Protein AF-A0A930N470-F1 (afdb_monomer)

Radius of gyration: 28.65 Å; Cα contacts (8 Å, |Δi|>4): 537; chains: 1; bounding box: 69×30×90 Å

Structure (mmCIF, N/CA/C/O backbone):
data_AF-A0A930N470-F1
#
_entry.id   AF-A0A930N470-F1
#
loop_
_atom_site.group_PDB
_atom_site.id
_atom_site.type_symbol
_atom_site.label_atom_id
_atom_site.label_alt_id
_atom_site.label_comp_id
_atom_site.label_asym_id
_atom_site.label_entity_id
_atom_site.label_seq_id
_atom_site.pdbx_PDB_ins_code
_atom_site.Cartn_x
_atom_site.Cartn_y
_atom_site.Cartn_z
_atom_site.occupancy
_atom_site.B_iso_or_equiv
_atom_site.auth_seq_id
_atom_site.auth_comp_id
_atom_site.auth_asym_id
_atom_site.auth_atom_id
_atom_site.pdbx_PDB_model_num
ATOM 1 N N . MET A 1 1 ? 40.176 3.104 -48.571 1.00 52.16 1 MET A N 1
ATOM 2 C CA . MET A 1 1 ? 39.452 1.943 -48.009 1.00 52.16 1 MET A CA 1
ATOM 3 C C . MET A 1 1 ? 38.002 2.372 -47.813 1.00 52.16 1 MET A C 1
ATOM 5 O O . MET A 1 1 ? 37.805 3.476 -47.322 1.00 52.16 1 MET A O 1
ATOM 9 N N . LYS A 1 2 ? 37.014 1.606 -48.287 1.00 49.84 2 LYS A N 1
ATOM 10 C CA . LYS A 1 2 ? 35.580 1.912 -48.097 1.00 49.84 2 LYS A CA 1
ATOM 11 C C . LYS A 1 2 ? 34.887 0.695 -47.477 1.00 49.84 2 LYS A C 1
ATOM 13 O O . LYS A 1 2 ? 35.249 -0.428 -47.828 1.00 49.84 2 LYS A O 1
ATOM 18 N N . TYR A 1 3 ? 33.950 0.949 -46.566 1.00 49.66 3 TYR A N 1
ATOM 19 C CA . TYR A 1 3 ? 33.155 -0.053 -45.856 1.00 49.66 3 TYR A CA 1
ATOM 20 C C . TYR A 1 3 ? 31.730 -0.056 -46.418 1.00 49.66 3 TYR A C 1
ATOM 22 O O . TYR A 1 3 ? 31.176 1.014 -46.662 1.00 49.66 3 TYR A O 1
ATOM 30 N N . GLU A 1 4 ? 31.161 -1.240 -46.630 1.00 48.34 4 GLU A N 1
ATOM 31 C CA . GLU A 1 4 ? 29.777 -1.434 -47.083 1.00 48.34 4 GLU A CA 1
ATOM 32 C C . GLU A 1 4 ? 29.032 -2.278 -46.039 1.00 48.34 4 GLU A C 1
ATOM 34 O O . GLU A 1 4 ? 29.543 -3.318 -45.610 1.00 48.34 4 GLU A O 1
ATOM 39 N N . GLU A 1 5 ? 27.862 -1.801 -45.601 1.00 46.06 5 GLU A N 1
ATOM 40 C CA . GLU A 1 5 ? 27.005 -2.469 -44.615 1.00 46.06 5 GLU A CA 1
ATOM 41 C C . GLU A 1 5 ? 26.397 -3.741 -45.214 1.00 46.06 5 GLU A C 1
ATOM 43 O O . GLU A 1 5 ? 25.825 -3.715 -46.305 1.00 46.06 5 GLU A O 1
ATOM 48 N N . HIS A 1 6 ? 26.517 -4.864 -44.503 1.00 45.34 6 HIS A N 1
ATOM 49 C CA . HIS A 1 6 ? 25.987 -6.148 -44.951 1.00 45.34 6 HIS A CA 1
ATOM 50 C C . HIS A 1 6 ? 25.017 -6.737 -43.921 1.00 45.34 6 HIS A C 1
ATOM 52 O O . HIS A 1 6 ? 25.265 -7.795 -43.352 1.00 45.34 6 HIS A O 1
ATOM 58 N N . GLY A 1 7 ? 23.908 -6.026 -43.699 1.00 45.41 7 GLY A N 1
ATOM 59 C CA . GLY A 1 7 ? 22.795 -6.455 -42.849 1.00 45.41 7 GLY A CA 1
ATOM 60 C C . GLY A 1 7 ? 23.054 -6.327 -41.343 1.00 45.41 7 GLY A C 1
ATOM 61 O O . GLY A 1 7 ? 24.173 -6.494 -40.861 1.00 45.41 7 GLY A O 1
ATOM 62 N N . SER A 1 8 ? 21.982 -6.051 -40.595 1.00 48.00 8 SER A N 1
ATOM 63 C CA . SER A 1 8 ? 21.949 -6.091 -39.131 1.00 48.00 8 SER A CA 1
ATOM 64 C C . SER A 1 8 ? 21.053 -7.253 -38.703 1.00 48.00 8 SER A C 1
ATOM 66 O O . SER A 1 8 ? 19.833 -7.131 -38.690 1.00 48.00 8 SER A O 1
ATOM 68 N N . TYR A 1 9 ? 21.661 -8.397 -38.404 1.00 49.16 9 TYR A N 1
ATOM 69 C CA . TYR A 1 9 ? 21.012 -9.513 -37.716 1.00 49.16 9 TYR A CA 1
ATOM 70 C C . TYR A 1 9 ? 21.876 -9.867 -36.497 1.00 49.16 9 TYR A C 1
ATOM 72 O O . TYR A 1 9 ? 23.098 -9.817 -36.587 1.00 49.16 9 TYR A O 1
ATOM 80 N N . ASP A 1 10 ? 21.240 -10.175 -35.367 1.00 58.06 10 ASP A N 1
ATOM 81 C CA . ASP A 1 10 ? 21.835 -10.802 -34.173 1.00 58.06 10 ASP A CA 1
ATOM 82 C C . ASP A 1 10 ? 23.069 -10.126 -33.539 1.00 58.06 10 ASP A C 1
ATOM 84 O O . ASP A 1 10 ? 24.118 -10.747 -33.396 1.00 58.06 10 ASP A O 1
ATOM 88 N N . ASP A 1 11 ? 22.946 -8.875 -33.080 1.00 70.38 11 ASP A N 1
ATOM 89 C CA . ASP A 1 11 ? 23.958 -8.233 -32.213 1.00 70.38 11 ASP A CA 1
ATOM 90 C C . ASP A 1 11 ? 25.381 -8.144 -32.817 1.00 70.38 11 ASP A C 1
ATOM 92 O O . ASP A 1 11 ? 26.393 -8.158 -32.111 1.00 70.38 11 ASP A O 1
ATOM 96 N N . TYR A 1 12 ? 25.498 -7.998 -34.140 1.00 72.25 12 TYR A N 1
ATOM 97 C CA . TYR A 1 12 ? 26.754 -7.617 -34.792 1.00 72.25 12 TYR A CA 1
ATOM 98 C C . TYR A 1 12 ? 26.549 -6.660 -35.972 1.00 72.25 12 TYR A C 1
ATOM 100 O O . TYR A 1 12 ? 25.520 -6.658 -36.644 1.00 72.25 12 TYR A O 1
ATOM 108 N N . ILE A 1 13 ? 27.574 -5.849 -36.247 1.00 78.06 13 ILE A N 1
ATOM 109 C CA . ILE A 1 13 ? 27.708 -5.073 -37.485 1.00 78.06 13 ILE A CA 1
ATOM 110 C C . ILE A 1 13 ? 28.611 -5.868 -38.423 1.00 78.06 13 ILE A C 1
ATOM 112 O O . ILE A 1 13 ? 29.767 -6.137 -38.084 1.00 78.06 13 ILE A O 1
ATOM 116 N N . ALA A 1 14 ? 28.099 -6.235 -39.598 1.00 80.50 14 ALA A N 1
ATOM 117 C CA . ALA A 1 14 ? 28.859 -6.935 -40.627 1.00 80.50 14 ALA A CA 1
ATOM 118 C C . ALA A 1 14 ? 29.278 -5.985 -41.759 1.00 80.50 14 ALA A C 1
ATOM 120 O O . ALA A 1 14 ? 28.473 -5.202 -42.264 1.00 80.50 14 ALA A O 1
ATOM 121 N N . PHE A 1 15 ? 30.538 -6.076 -42.185 1.00 82.06 15 PHE A N 1
ATOM 122 C CA . PHE A 1 15 ? 31.066 -5.285 -43.297 1.00 82.06 15 PHE A CA 1
ATOM 123 C C . PHE A 1 15 ? 32.130 -6.042 -44.094 1.00 82.06 15 PHE A C 1
ATOM 125 O O . PHE A 1 15 ? 32.788 -6.961 -43.599 1.00 82.06 15 PHE A O 1
ATOM 132 N N . LYS A 1 16 ? 32.325 -5.625 -45.347 1.00 85.75 16 LYS A N 1
ATOM 133 C CA . LYS A 1 16 ? 33.426 -6.081 -46.208 1.00 85.75 16 LYS A CA 1
ATOM 134 C C . LYS A 1 16 ? 34.380 -4.932 -46.501 1.00 85.75 16 LYS A C 1
ATOM 136 O O . LYS A 1 16 ? 33.974 -3.777 -46.618 1.00 85.75 16 LYS A O 1
ATOM 141 N N . VAL A 1 17 ? 35.663 -5.258 -46.633 1.00 84.50 17 VAL A N 1
ATOM 142 C CA . VAL A 1 17 ? 36.693 -4.289 -47.022 1.00 84.50 17 VAL A CA 1
ATOM 143 C C . VAL A 1 17 ? 36.782 -4.246 -48.542 1.00 84.50 17 VAL A C 1
ATOM 145 O O . VAL A 1 17 ? 36.955 -5.285 -49.176 1.00 84.50 17 VAL A O 1
ATOM 148 N N . ARG A 1 18 ? 36.705 -3.049 -49.132 1.00 84.75 18 ARG A N 1
ATOM 149 C CA . ARG A 1 18 ? 36.887 -2.843 -50.576 1.00 84.75 18 ARG A CA 1
ATOM 150 C C . ARG A 1 18 ? 38.173 -2.073 -50.881 1.00 84.75 18 ARG A C 1
ATOM 152 O O . ARG A 1 18 ? 38.411 -1.000 -50.309 1.00 84.75 18 ARG A O 1
ATOM 159 N N . TYR A 1 19 ? 38.959 -2.572 -51.836 1.00 82.75 19 TYR A N 1
ATOM 160 C CA . TYR A 1 19 ? 40.159 -1.915 -52.369 1.00 82.75 19 TYR A CA 1
ATOM 161 C C . TYR A 1 19 ? 40.110 -1.891 -53.902 1.00 82.75 19 TYR A C 1
ATOM 163 O O . TYR A 1 19 ? 39.802 -2.903 -54.516 1.00 82.75 19 TYR A O 1
ATOM 171 N N . ASN A 1 20 ? 40.353 -0.730 -54.523 1.00 84.75 20 ASN A N 1
ATOM 172 C CA . ASN A 1 20 ? 40.281 -0.536 -55.983 1.00 84.75 20 ASN A CA 1
ATOM 173 C C . ASN A 1 20 ? 39.047 -1.175 -56.655 1.00 84.75 20 ASN A C 1
ATOM 175 O O . ASN A 1 20 ? 39.160 -1.825 -57.683 1.00 84.75 20 ASN A O 1
ATOM 179 N N . HIS A 1 21 ? 37.859 -0.985 -56.069 1.00 80.31 21 HIS A N 1
ATOM 180 C CA . HIS A 1 21 ? 36.583 -1.543 -56.555 1.00 80.31 21 HIS A CA 1
ATOM 181 C C . HIS A 1 21 ? 36.441 -3.071 -56.479 1.00 80.31 21 HIS A C 1
ATOM 183 O O . HIS A 1 21 ? 35.385 -3.589 -56.826 1.00 80.31 21 HIS A O 1
ATOM 189 N N . ILE A 1 22 ? 37.435 -3.774 -55.940 1.00 79.88 22 ILE A N 1
ATOM 190 C CA . ILE A 1 22 ? 37.382 -5.207 -55.667 1.00 79.88 22 ILE A CA 1
ATOM 191 C C . ILE A 1 22 ? 36.973 -5.396 -54.203 1.00 79.88 22 ILE A C 1
ATOM 193 O O . ILE A 1 22 ? 37.634 -4.896 -53.285 1.00 79.88 22 ILE A O 1
ATOM 197 N N . SER A 1 23 ? 35.852 -6.081 -53.982 1.00 81.62 23 SER A N 1
ATOM 198 C CA . SER A 1 23 ? 35.377 -6.426 -52.641 1.00 81.62 23 SER A CA 1
ATOM 199 C C . SER A 1 23 ? 36.151 -7.623 -52.103 1.00 81.62 23 SER A C 1
ATOM 201 O O . SER A 1 23 ? 36.297 -8.637 -52.784 1.00 81.62 23 SER A O 1
ATOM 203 N N . GLY A 1 24 ? 36.642 -7.511 -50.870 1.00 79.88 24 GLY A N 1
ATOM 204 C CA . GLY A 1 24 ? 37.270 -8.617 -50.160 1.00 79.88 24 GLY A CA 1
ATOM 205 C C . GLY A 1 24 ? 36.299 -9.781 -49.959 1.00 79.88 24 GLY A C 1
ATOM 206 O O . GLY A 1 24 ? 35.084 -9.598 -49.846 1.00 79.88 24 GLY A O 1
ATOM 207 N N . THR A 1 25 ? 36.844 -10.992 -49.908 1.00 81.44 25 THR A N 1
ATOM 208 C CA . THR A 1 25 ? 36.068 -12.227 -49.729 1.00 81.44 25 THR A CA 1
ATOM 209 C C . THR A 1 25 ? 35.591 -12.412 -48.286 1.00 81.44 25 THR A C 1
ATOM 211 O O . THR A 1 25 ? 34.519 -12.972 -48.061 1.00 81.44 25 THR A O 1
ATOM 214 N N . SER A 1 26 ? 36.341 -11.893 -47.310 1.00 84.38 26 SER A N 1
ATOM 215 C CA . SER A 1 26 ? 36.025 -12.000 -45.883 1.00 84.38 26 SER A CA 1
ATOM 216 C C . SER A 1 26 ? 34.964 -10.990 -45.434 1.00 84.38 26 SER A C 1
ATOM 218 O O . SER A 1 26 ? 35.087 -9.791 -45.686 1.00 84.38 26 SER A O 1
ATOM 220 N N . VAL A 1 27 ? 33.954 -11.472 -44.701 1.00 83.12 27 VAL A N 1
ATOM 221 C CA . VAL A 1 27 ? 33.025 -10.634 -43.924 1.00 83.12 27 VAL A CA 1
ATOM 222 C C . VAL A 1 27 ? 33.605 -10.440 -42.529 1.00 83.12 27 VAL A C 1
ATOM 224 O O . VAL A 1 27 ? 33.786 -11.410 -41.791 1.00 83.12 27 VAL A O 1
ATOM 227 N N . LEU A 1 28 ? 33.883 -9.191 -42.172 1.00 83.38 28 LEU A N 1
ATOM 228 C CA . LEU A 1 28 ? 34.276 -8.806 -40.823 1.00 83.38 28 LEU A CA 1
ATOM 229 C C . LEU A 1 28 ? 33.020 -8.518 -40.002 1.00 83.38 28 LEU A C 1
ATOM 231 O O . LEU A 1 28 ? 32.039 -7.990 -40.526 1.00 83.38 28 LEU A O 1
ATOM 235 N N . ARG A 1 29 ? 33.051 -8.886 -38.720 1.00 82.62 29 ARG A N 1
ATOM 236 C CA . ARG A 1 29 ? 31.941 -8.696 -37.782 1.00 82.62 29 ARG A CA 1
ATOM 237 C C . ARG A 1 29 ? 32.449 -7.985 -36.538 1.00 82.62 29 ARG A C 1
ATOM 239 O O . ARG A 1 29 ? 33.448 -8.411 -35.964 1.00 82.62 29 ARG A O 1
ATOM 246 N N . ILE A 1 30 ? 31.758 -6.929 -36.124 1.00 81.62 30 ILE A N 1
ATOM 247 C CA . ILE A 1 30 ? 31.955 -6.295 -34.818 1.00 81.62 30 ILE A CA 1
ATOM 248 C C . ILE A 1 30 ? 30.764 -6.681 -33.945 1.00 81.62 30 ILE A C 1
ATOM 250 O O . ILE A 1 30 ? 29.641 -6.335 -34.319 1.00 81.62 30 ILE A O 1
ATOM 254 N N . PRO A 1 31 ? 30.971 -7.375 -32.813 1.00 79.62 31 PRO A N 1
ATOM 255 C CA . PRO A 1 31 ? 29.890 -7.635 -31.877 1.00 79.62 31 PRO A CA 1
ATOM 256 C C . PRO A 1 31 ? 29.394 -6.309 -31.291 1.00 79.62 31 PRO A C 1
ATOM 258 O O . PRO A 1 31 ? 30.180 -5.482 -30.827 1.00 79.62 31 PRO A O 1
ATOM 261 N N . VAL A 1 32 ? 28.084 -6.110 -31.318 1.00 81.25 32 VAL A N 1
ATOM 262 C CA . VAL A 1 32 ? 27.381 -4.984 -30.705 1.00 81.25 32 VAL A CA 1
ATOM 263 C C . VAL A 1 32 ? 26.217 -5.527 -29.898 1.00 81.25 32 VAL A C 1
ATOM 265 O O . VAL A 1 32 ? 25.207 -5.941 -30.448 1.00 81.25 32 VAL A O 1
ATOM 268 N N . SER A 1 33 ? 26.328 -5.471 -28.576 1.00 82.19 33 SER A N 1
ATOM 269 C CA . SER A 1 33 ? 25.205 -5.803 -27.707 1.00 82.19 33 SER A CA 1
ATOM 270 C C . SER A 1 33 ? 24.193 -4.660 -27.732 1.00 82.19 33 SER A C 1
ATOM 272 O O . SER A 1 33 ? 24.411 -3.594 -27.139 1.00 82.19 33 SER A O 1
ATOM 274 N N . ARG A 1 34 ? 23.064 -4.868 -28.421 1.00 82.56 34 ARG A N 1
ATOM 275 C CA . ARG A 1 34 ? 21.945 -3.917 -28.400 1.00 82.56 34 ARG A CA 1
ATOM 276 C C . ARG A 1 34 ? 21.458 -3.701 -26.970 1.00 82.56 34 ARG A C 1
ATOM 278 O O . ARG A 1 34 ? 21.177 -2.568 -26.575 1.00 82.56 34 ARG A O 1
ATOM 285 N N . ARG A 1 35 ? 21.410 -4.778 -26.181 1.00 85.12 35 ARG A N 1
ATOM 286 C CA . ARG A 1 35 ? 21.051 -4.730 -24.762 1.00 85.12 35 ARG A CA 1
ATOM 287 C C . ARG A 1 35 ? 21.981 -3.797 -23.990 1.00 85.12 35 ARG A C 1
ATOM 289 O O . ARG A 1 35 ? 21.481 -2.895 -23.325 1.00 85.12 35 ARG A O 1
ATOM 296 N N . ASP A 1 36 ? 23.298 -3.942 -24.123 1.00 87.00 36 ASP A N 1
ATOM 297 C CA . ASP A 1 36 ? 24.257 -3.117 -23.371 1.00 87.00 36 AS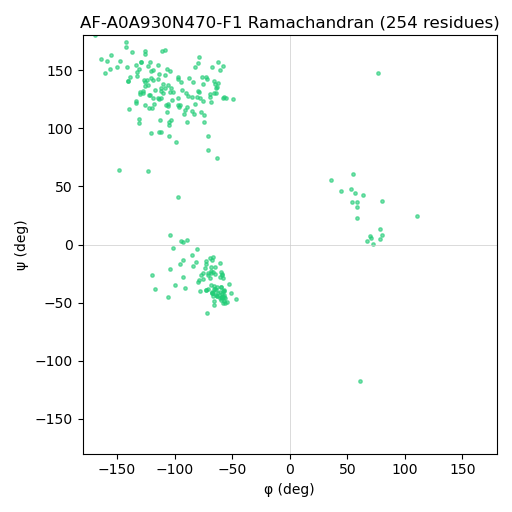P A CA 1
ATOM 298 C C . ASP A 1 36 ? 24.180 -1.645 -23.777 1.00 87.00 36 ASP A C 1
ATOM 300 O O . ASP A 1 36 ? 24.222 -0.761 -22.919 1.00 87.00 36 ASP A O 1
ATOM 304 N N . TYR A 1 37 ? 23.988 -1.368 -25.072 1.00 87.81 37 TYR A N 1
ATOM 305 C CA . TYR A 1 37 ? 23.777 -0.008 -25.569 1.00 87.81 37 TYR A CA 1
ATOM 306 C C . TYR A 1 37 ? 22.581 0.673 -24.889 1.00 87.81 37 TYR A C 1
ATOM 308 O O . TYR A 1 37 ? 22.672 1.833 -24.476 1.00 87.81 37 TYR A O 1
ATOM 316 N N . PHE A 1 38 ? 21.456 -0.034 -24.756 1.00 91.31 38 PHE A N 1
ATOM 317 C CA . PHE A 1 38 ? 20.259 0.523 -24.131 1.00 91.31 38 PHE A CA 1
ATOM 318 C C . PHE A 1 38 ? 20.317 0.520 -22.598 1.00 91.31 38 PHE A C 1
ATOM 320 O O . PHE A 1 38 ? 19.829 1.472 -21.990 1.00 91.31 38 PHE A O 1
ATOM 327 N N . MET A 1 39 ? 20.983 -0.450 -21.965 1.00 89.62 39 MET A N 1
ATOM 328 C CA . MET A 1 39 ? 21.217 -0.464 -20.511 1.00 89.62 39 MET A CA 1
ATOM 329 C C . MET A 1 39 ? 22.027 0.745 -20.025 1.00 89.62 39 MET A C 1
ATOM 331 O O . MET A 1 39 ? 21.854 1.201 -18.898 1.00 89.62 39 MET A O 1
ATOM 335 N N . GLN A 1 40 ? 22.887 1.318 -20.872 1.00 89.38 40 GLN A N 1
ATOM 336 C CA . GLN A 1 40 ? 23.587 2.563 -20.537 1.00 89.38 40 GLN A CA 1
ATOM 337 C C . GLN A 1 40 ? 22.643 3.775 -20.492 1.00 89.38 40 GLN A C 1
ATOM 339 O O . GLN A 1 40 ? 22.900 4.721 -19.746 1.00 89.38 40 GLN A O 1
ATOM 344 N N . LYS A 1 41 ? 21.552 3.751 -21.269 1.00 91.44 41 LYS A N 1
ATOM 345 C CA . LYS A 1 41 ? 20.593 4.861 -21.413 1.00 91.44 41 LYS A CA 1
ATOM 346 C C . LYS A 1 41 ? 19.447 4.797 -20.417 1.00 91.44 41 LYS A C 1
ATOM 348 O O . LYS A 1 41 ? 18.997 5.835 -19.944 1.00 91.44 41 LYS A O 1
ATOM 353 N N . PHE A 1 42 ? 18.975 3.593 -20.124 1.00 94.31 42 PHE A N 1
ATOM 354 C CA . PHE A 1 42 ? 17.870 3.360 -19.209 1.00 94.31 42 PHE A CA 1
ATOM 355 C C . PHE A 1 42 ? 18.414 2.781 -17.916 1.00 94.31 42 PHE A C 1
ATOM 357 O O . PHE A 1 42 ? 18.946 1.676 -17.882 1.00 94.31 42 PHE A O 1
ATOM 364 N N . GLN A 1 43 ? 18.288 3.552 -16.845 1.00 93.69 43 GLN A N 1
ATOM 365 C CA . GLN A 1 43 ? 18.739 3.163 -15.519 1.00 93.69 43 GLN A CA 1
ATOM 366 C C . GLN A 1 43 ? 17.631 3.458 -14.522 1.00 93.69 43 GLN A C 1
ATOM 368 O O . GLN A 1 43 ? 16.949 4.475 -14.644 1.00 93.69 43 GLN A O 1
ATOM 373 N N . VAL A 1 44 ? 17.502 2.612 -13.504 1.00 95.88 44 VAL A N 1
ATOM 374 C CA . VAL A 1 44 ? 16.604 2.878 -12.380 1.00 95.88 44 VAL A CA 1
ATOM 375 C C . VAL A 1 44 ? 17.079 4.121 -11.625 1.00 95.88 44 VAL A C 1
ATOM 377 O O . VAL A 1 44 ? 18.274 4.297 -11.349 1.00 95.88 44 VAL A O 1
ATOM 380 N N . ASN A 1 45 ? 16.136 4.998 -11.301 1.00 96.19 45 ASN A N 1
ATOM 381 C CA . ASN A 1 45 ? 16.349 6.112 -10.398 1.00 96.19 45 ASN A CA 1
ATOM 382 C C . ASN A 1 45 ? 16.417 5.582 -8.959 1.00 96.19 45 ASN A C 1
ATOM 384 O O . ASN A 1 45 ? 15.425 5.107 -8.412 1.00 96.19 45 ASN A O 1
ATOM 388 N N . LYS A 1 46 ? 17.598 5.653 -8.340 1.00 94.44 46 LYS A N 1
ATOM 389 C CA . LYS A 1 46 ? 17.817 5.116 -6.987 1.00 94.44 46 LYS A CA 1
ATOM 390 C C . LYS A 1 46 ? 17.064 5.897 -5.911 1.00 94.44 46 LYS A C 1
ATOM 392 O O . LYS A 1 46 ? 16.769 5.331 -4.865 1.00 94.44 46 LYS A O 1
ATOM 397 N N . ASP A 1 47 ? 16.719 7.149 -6.193 1.00 95.56 47 ASP A N 1
ATOM 398 C CA . ASP A 1 47 ? 16.018 8.017 -5.250 1.00 95.56 47 ASP A CA 1
ATOM 399 C C . ASP A 1 47 ? 14.500 7.807 -5.289 1.00 95.56 47 ASP A C 1
ATOM 401 O O . ASP A 1 47 ? 13.794 8.335 -4.437 1.00 95.56 47 ASP A O 1
ATOM 405 N N . PHE A 1 48 ? 13.987 7.038 -6.259 1.00 95.69 48 PHE A N 1
ATOM 406 C CA . PHE A 1 48 ? 12.557 6.787 -6.428 1.00 95.69 48 PHE A CA 1
ATOM 407 C C . PHE A 1 48 ? 12.001 5.869 -5.335 1.00 95.69 48 PHE A C 1
ATOM 409 O O . PHE A 1 48 ? 11.109 6.260 -4.589 1.00 95.69 48 PHE A O 1
ATOM 416 N N . ALA A 1 49 ? 12.536 4.651 -5.215 1.00 97.00 49 ALA A N 1
ATOM 417 C CA . ALA A 1 49 ? 11.962 3.625 -4.343 1.00 97.00 49 ALA A CA 1
ATOM 418 C C . ALA A 1 49 ? 11.831 4.063 -2.866 1.00 97.00 49 ALA A C 1
ATOM 420 O O . ALA A 1 49 ? 10.746 3.884 -2.312 1.00 97.00 49 ALA A O 1
ATOM 421 N N . PRO A 1 50 ? 12.825 4.730 -2.240 1.00 96.81 50 PRO A N 1
ATOM 422 C CA . PRO A 1 50 ? 12.715 5.169 -0.844 1.00 96.81 50 PRO A CA 1
ATOM 423 C C . PRO A 1 50 ? 11.565 6.146 -0.554 1.00 96.81 50 PRO A C 1
ATOM 425 O O . PRO A 1 50 ? 11.214 6.360 0.608 1.00 96.81 50 PRO A O 1
ATOM 428 N N . GLN A 1 51 ? 10.973 6.757 -1.583 1.00 94.38 51 GLN A N 1
ATOM 429 C CA . GLN A 1 51 ? 9.870 7.707 -1.433 1.00 94.38 51 GLN A CA 1
ATOM 430 C C . GLN A 1 51 ? 8.507 7.027 -1.321 1.00 94.38 51 GLN A C 1
ATOM 432 O O . GLN A 1 51 ? 7.583 7.638 -0.784 1.00 94.38 51 GLN A O 1
ATOM 437 N N . TYR A 1 52 ? 8.389 5.766 -1.733 1.00 95.88 52 TYR A N 1
ATOM 438 C CA . TYR A 1 52 ? 7.099 5.119 -1.949 1.00 95.88 52 TYR A CA 1
ATOM 439 C C . TYR A 1 52 ? 6.987 3.769 -1.242 1.00 95.88 52 TYR A C 1
ATOM 441 O O . TYR A 1 52 ? 7.987 3.099 -0.965 1.00 95.88 52 TYR A O 1
ATOM 449 N N . TYR A 1 53 ? 5.754 3.343 -0.977 1.00 96.38 53 TYR A N 1
ATOM 450 C CA . TYR A 1 53 ? 5.471 1.966 -0.571 1.00 96.38 53 TYR A CA 1
ATOM 451 C C . TYR A 1 53 ? 5.348 1.047 -1.796 1.00 96.38 53 TYR A C 1
ATOM 453 O O . TYR A 1 53 ? 4.761 1.399 -2.819 1.00 96.38 53 TYR A O 1
ATOM 461 N N . LEU A 1 54 ? 5.898 -0.166 -1.685 1.00 97.62 54 LEU A N 1
ATOM 462 C CA . LEU A 1 54 ? 5.967 -1.121 -2.798 1.00 97.62 54 LEU A CA 1
ATOM 463 C C . LEU A 1 54 ? 4.584 -1.514 -3.339 1.00 97.62 54 LEU A C 1
ATOM 465 O O . LEU A 1 54 ? 4.410 -1.619 -4.551 1.00 97.62 54 LEU A O 1
ATOM 469 N N . GLY A 1 55 ? 3.611 -1.727 -2.448 1.00 95.50 55 GLY A N 1
ATOM 470 C CA . GLY A 1 55 ? 2.277 -2.201 -2.821 1.00 95.50 55 GLY A CA 1
ATOM 471 C C . GLY A 1 55 ? 1.598 -1.307 -3.856 1.00 95.50 55 GLY A C 1
ATOM 472 O O . GLY A 1 55 ? 1.130 -1.807 -4.878 1.00 95.50 55 GLY A O 1
ATOM 473 N N . GLY A 1 56 ? 1.563 0.011 -3.631 1.00 95.06 56 GLY A N 1
ATOM 474 C CA . GLY A 1 56 ? 0.906 0.926 -4.563 1.00 95.06 56 GLY A CA 1
ATOM 475 C C . GLY A 1 56 ? 1.699 1.106 -5.848 1.00 95.06 56 GLY A C 1
ATOM 476 O O . GLY A 1 56 ? 1.119 1.075 -6.929 1.00 95.06 56 GLY A O 1
ATOM 477 N N . ILE A 1 57 ? 3.032 1.181 -5.774 1.00 96.00 57 ILE A N 1
ATOM 478 C CA . ILE A 1 57 ? 3.867 1.289 -6.981 1.00 96.00 57 ILE A CA 1
ATOM 479 C C . ILE A 1 57 ? 3.740 0.061 -7.882 1.00 96.00 57 ILE A C 1
ATOM 481 O O . ILE A 1 57 ? 3.717 0.213 -9.099 1.00 96.00 57 ILE A O 1
ATOM 485 N N . ALA A 1 58 ? 3.599 -1.143 -7.327 1.00 95.50 58 ALA A N 1
ATOM 486 C CA . ALA A 1 58 ? 3.358 -2.335 -8.137 1.00 95.50 58 ALA A CA 1
ATOM 487 C C . ALA A 1 58 ? 2.066 -2.216 -8.972 1.00 95.50 58 ALA A C 1
ATOM 489 O O . ALA A 1 58 ? 2.050 -2.627 -10.130 1.00 95.50 58 ALA A O 1
ATOM 490 N N . HIS A 1 59 ? 1.020 -1.586 -8.424 1.00 91.75 59 HIS A N 1
ATOM 491 C CA . HIS A 1 59 ? -0.248 -1.331 -9.121 1.00 91.75 59 HIS A CA 1
ATOM 492 C C . HIS A 1 59 ? -0.180 -0.135 -10.080 1.00 91.75 59 HIS A C 1
ATOM 494 O O . HIS A 1 59 ? -0.867 -0.112 -11.100 1.00 91.75 59 HIS A O 1
ATOM 500 N N . LEU A 1 60 ? 0.652 0.860 -9.768 1.00 92.75 60 LEU A N 1
ATOM 501 C CA . LEU A 1 60 ? 0.819 2.086 -10.551 1.00 92.75 60 LEU A CA 1
ATOM 502 C C . LEU A 1 60 ? 1.975 2.021 -11.557 1.00 92.75 60 LEU A C 1
ATOM 504 O O . LEU A 1 60 ? 2.224 3.012 -12.243 1.00 92.75 60 LEU A O 1
ATOM 508 N N . LEU A 1 61 ? 2.663 0.881 -11.678 1.00 93.19 61 LEU A N 1
ATOM 509 C CA . LEU A 1 61 ? 3.924 0.757 -12.414 1.00 93.19 61 LEU A CA 1
ATOM 510 C C . LEU A 1 61 ? 3.907 1.416 -13.809 1.00 93.19 61 LEU A C 1
ATOM 512 O O . LEU A 1 61 ? 4.847 2.163 -14.098 1.00 93.19 61 LEU A O 1
ATOM 516 N N . PRO A 1 62 ? 2.881 1.220 -14.668 1.00 86.75 62 PRO A N 1
ATOM 517 C CA . PRO A 1 62 ? 2.855 1.869 -15.979 1.00 86.75 62 PRO A CA 1
ATOM 518 C C . PRO A 1 62 ? 2.884 3.404 -15.898 1.00 86.75 62 PRO A C 1
ATOM 520 O O . PRO A 1 62 ? 3.543 4.051 -16.708 1.00 86.75 62 PRO A O 1
ATOM 523 N N . ALA A 1 63 ? 2.221 3.992 -14.898 1.00 87.50 63 ALA A N 1
ATOM 524 C CA . ALA A 1 63 ? 2.204 5.437 -14.671 1.00 87.50 63 ALA A CA 1
ATOM 525 C C . ALA A 1 63 ? 3.518 5.955 -14.057 1.00 87.50 63 ALA A C 1
ATOM 527 O O . ALA A 1 63 ? 3.881 7.112 -14.262 1.00 87.50 63 ALA A O 1
ATOM 528 N N . SER A 1 64 ? 4.270 5.102 -13.359 1.00 87.75 64 SER A N 1
ATOM 529 C CA . SER A 1 64 ? 5.529 5.465 -12.695 1.00 87.75 64 SER A CA 1
ATOM 530 C C . SER A 1 64 ? 6.745 5.509 -13.625 1.00 87.75 64 SER A C 1
ATOM 532 O O . SER A 1 64 ? 7.828 5.902 -13.188 1.00 87.75 64 SER A O 1
ATOM 534 N N . ALA A 1 65 ? 6.605 5.144 -14.907 1.00 83.44 65 ALA A N 1
ATOM 535 C CA . ALA A 1 65 ? 7.712 5.065 -15.868 1.00 83.44 65 ALA A CA 1
ATOM 536 C C . ALA A 1 65 ? 8.547 6.348 -15.963 1.00 83.44 65 ALA A C 1
ATOM 538 O O . ALA A 1 65 ? 9.761 6.299 -16.173 1.00 83.44 65 ALA A O 1
ATOM 539 N N . GLY A 1 66 ? 7.892 7.498 -15.797 1.00 84.31 66 GLY A N 1
ATOM 540 C CA . GLY A 1 66 ? 8.540 8.798 -15.862 1.00 84.31 66 GLY A CA 1
ATOM 541 C C . GLY A 1 66 ? 9.434 9.140 -14.668 1.00 84.31 66 GLY A C 1
ATOM 542 O O . GLY A 1 66 ? 10.248 10.052 -14.801 1.00 84.31 66 GLY A O 1
ATOM 543 N N . GLU A 1 67 ? 9.288 8.432 -13.549 1.00 91.38 67 GLU A N 1
ATOM 544 C CA . GLU A 1 67 ? 9.963 8.719 -12.277 1.00 91.38 67 GLU A CA 1
ATOM 545 C C . GLU A 1 67 ? 10.900 7.586 -11.834 1.00 91.38 67 GLU A C 1
ATOM 547 O O . GLU A 1 67 ? 11.993 7.848 -11.323 1.00 91.38 67 GLU A O 1
ATOM 552 N N . ILE A 1 68 ? 10.489 6.327 -12.048 1.00 94.94 68 ILE A N 1
ATOM 553 C CA . ILE A 1 68 ? 11.253 5.134 -11.647 1.00 94.94 68 ILE A CA 1
ATOM 554 C C . ILE A 1 68 ? 12.509 4.933 -12.495 1.00 94.94 68 ILE A C 1
ATOM 556 O O . ILE A 1 68 ? 13.490 4.351 -12.030 1.00 94.94 68 ILE A O 1
ATOM 560 N N . LEU A 1 69 ? 12.511 5.435 -13.731 1.00 94.75 69 LEU A N 1
ATOM 561 C CA . LEU A 1 69 ? 13.697 5.506 -14.575 1.00 94.75 69 LEU A CA 1
ATOM 562 C C . LEU A 1 69 ? 14.317 6.900 -14.479 1.00 94.75 69 LEU A C 1
ATOM 564 O O . LEU A 1 69 ? 13.617 7.910 -14.420 1.00 94.75 69 LE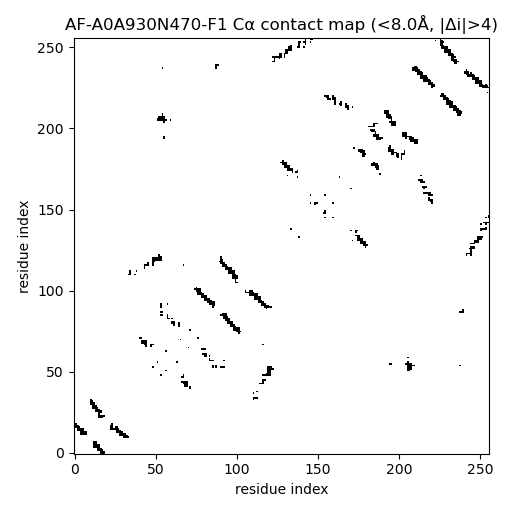U A O 1
ATOM 568 N N . LYS A 1 70 ? 15.649 6.968 -14.522 1.00 93.44 70 LYS A N 1
ATOM 569 C CA . LYS A 1 70 ? 16.357 8.235 -14.724 1.00 93.44 70 LYS A CA 1
ATOM 570 C C . LYS A 1 70 ? 15.908 8.878 -16.036 1.00 93.44 70 LYS A C 1
ATOM 572 O O . LYS A 1 70 ? 15.526 8.184 -16.979 1.00 93.44 70 LYS A O 1
ATOM 577 N N . GLY A 1 71 ? 16.008 10.206 -16.100 1.00 89.69 71 GLY A N 1
ATOM 578 C CA . GLY A 1 71 ? 15.675 10.970 -17.299 1.00 89.69 71 GLY A CA 1
ATOM 579 C C . GLY A 1 71 ? 16.348 10.396 -18.550 1.00 89.69 71 GLY A C 1
ATOM 580 O O . GLY A 1 71 ? 17.567 10.241 -18.593 1.00 89.69 71 GLY A O 1
ATOM 581 N N . TYR A 1 72 ? 15.535 10.088 -19.557 1.00 92.62 72 TYR A N 1
ATOM 582 C CA . TYR A 1 72 ? 15.954 9.626 -20.876 1.00 92.62 72 TYR A CA 1
ATOM 583 C C . TYR A 1 72 ? 15.339 10.524 -21.955 1.00 92.62 72 TYR A C 1
ATOM 585 O O . TYR A 1 72 ? 14.427 11.309 -21.688 1.00 92.62 72 TYR A O 1
ATOM 593 N N . ASP A 1 73 ? 15.836 10.414 -23.185 1.00 93.81 73 ASP A N 1
ATOM 594 C CA . ASP A 1 73 ? 15.341 11.193 -24.320 1.00 93.81 73 ASP A CA 1
ATOM 595 C C . ASP A 1 73 ? 13.939 10.722 -24.748 1.00 93.81 73 ASP A C 1
ATOM 597 O O . ASP A 1 73 ? 13.790 9.784 -25.533 1.00 93.81 73 ASP A O 1
ATOM 601 N N . ARG A 1 74 ? 12.904 11.377 -24.214 1.00 91.62 74 ARG A N 1
ATOM 602 C CA . ARG A 1 74 ? 11.493 11.077 -24.507 1.00 91.62 74 ARG A CA 1
ATOM 603 C C . ARG A 1 74 ? 11.046 11.510 -25.905 1.00 91.62 74 ARG A C 1
ATOM 605 O O . ARG A 1 74 ? 9.982 11.092 -26.345 1.00 91.62 74 ARG A O 1
ATOM 612 N N . ALA A 1 75 ? 11.829 12.338 -26.601 1.00 93.56 75 ALA A N 1
ATOM 613 C CA . ALA A 1 75 ? 11.553 12.671 -27.998 1.00 93.56 75 ALA A CA 1
ATOM 614 C C . ALA A 1 75 ? 11.969 11.526 -28.929 1.00 93.56 75 ALA A C 1
ATOM 616 O O . ALA A 1 75 ? 11.408 11.371 -30.011 1.00 93.56 75 ALA A O 1
ATOM 617 N N . LYS A 1 76 ? 12.940 10.713 -28.497 1.00 93.75 76 LYS A N 1
ATOM 618 C CA . LYS A 1 76 ? 13.455 9.575 -29.258 1.00 93.75 76 LYS A CA 1
ATOM 619 C C . LYS A 1 76 ? 12.873 8.233 -28.826 1.00 93.75 76 LYS A C 1
ATOM 621 O O . LYS A 1 76 ? 12.702 7.356 -29.673 1.00 93.75 76 LYS A O 1
ATOM 626 N N . TYR A 1 77 ? 12.598 8.055 -27.537 1.00 93.75 77 TYR A N 1
ATOM 627 C CA . TYR A 1 77 ? 12.172 6.775 -26.977 1.00 93.75 77 TYR A CA 1
ATOM 628 C C . TYR A 1 77 ? 10.827 6.879 -26.264 1.00 93.75 77 TYR A C 1
ATOM 630 O O . TYR A 1 77 ? 10.605 7.798 -25.477 1.00 93.75 77 TYR A O 1
ATOM 638 N N . ALA A 1 78 ? 9.973 5.883 -26.483 1.00 92.81 78 ALA A N 1
ATOM 639 C CA . ALA A 1 78 ? 8.799 5.623 -25.660 1.00 92.81 78 ALA A CA 1
ATOM 640 C C . ALA A 1 78 ? 9.048 4.354 -24.841 1.00 92.81 78 ALA A C 1
ATOM 642 O O . ALA A 1 78 ? 9.560 3.366 -25.367 1.00 92.81 78 ALA A O 1
ATOM 643 N N . VAL A 1 79 ? 8.718 4.392 -23.551 1.00 94.00 79 VAL A N 1
ATOM 644 C CA . VAL A 1 79 ? 8.948 3.278 -22.628 1.00 94.00 79 VAL A CA 1
ATOM 645 C C . VAL A 1 79 ? 7.631 2.843 -22.011 1.00 94.00 79 VAL A C 1
ATOM 647 O O . VAL A 1 79 ? 6.917 3.666 -21.441 1.00 94.00 79 VAL A O 1
ATOM 650 N N . ILE A 1 80 ? 7.352 1.545 -22.084 1.00 94.00 80 ILE A N 1
ATOM 651 C CA . ILE A 1 80 ? 6.220 0.909 -21.412 1.00 94.00 80 ILE A CA 1
ATOM 652 C C . ILE A 1 80 ? 6.776 -0.035 -20.352 1.00 94.00 80 ILE A C 1
ATOM 654 O O . ILE A 1 80 ? 7.593 -0.906 -20.655 1.00 94.00 80 ILE A O 1
ATOM 658 N N . LEU A 1 81 ? 6.340 0.142 -19.106 1.00 95.75 81 LEU A N 1
ATOM 659 C CA . LEU A 1 81 ? 6.700 -0.758 -18.016 1.00 95.75 81 LEU A CA 1
ATOM 660 C C . LEU A 1 81 ? 5.640 -1.844 -17.852 1.00 95.75 81 LEU A C 1
ATOM 662 O O . LEU A 1 81 ? 4.447 -1.551 -17.834 1.00 95.75 81 LEU A O 1
ATOM 666 N N . THR A 1 82 ? 6.086 -3.090 -17.727 1.00 95.56 82 THR A N 1
ATOM 667 C CA . THR A 1 82 ? 5.224 -4.273 -17.621 1.00 95.56 82 THR A CA 1
ATOM 668 C C . THR A 1 82 ? 5.805 -5.294 -16.649 1.00 95.56 82 THR A C 1
ATOM 670 O O . THR A 1 82 ? 6.926 -5.145 -16.157 1.00 95.56 82 THR A O 1
ATOM 673 N N . ASP A 1 83 ? 5.043 -6.354 -16.392 1.00 95.25 83 ASP A N 1
ATOM 674 C CA . ASP A 1 83 ? 5.466 -7.540 -15.648 1.00 95.25 83 ASP A CA 1
ATOM 675 C C . ASP A 1 83 ? 5.982 -7.198 -14.242 1.00 95.25 83 ASP A C 1
ATOM 677 O O . ASP A 1 83 ? 7.022 -7.703 -13.811 1.00 95.25 83 ASP A O 1
ATOM 681 N N . ALA A 1 84 ? 5.253 -6.322 -13.540 1.00 96.31 84 ALA A N 1
ATOM 682 C CA . ALA A 1 84 ? 5.520 -5.968 -12.152 1.00 96.31 84 ALA A CA 1
ATOM 683 C C . ALA A 1 84 ? 5.539 -7.226 -11.273 1.00 96.31 84 ALA A C 1
ATOM 685 O O . ALA A 1 84 ? 4.579 -7.998 -11.249 1.00 96.31 84 ALA A O 1
ATOM 686 N N . ARG A 1 85 ? 6.623 -7.420 -10.525 1.00 96.88 85 ARG A N 1
ATOM 687 C CA . ARG A 1 85 ? 6.760 -8.480 -9.523 1.00 96.88 85 ARG A CA 1
ATOM 688 C C . ARG A 1 85 ? 7.274 -7.870 -8.229 1.00 96.88 85 ARG A C 1
ATOM 690 O O . ARG A 1 85 ? 8.447 -7.503 -8.136 1.00 96.88 85 ARG A O 1
ATOM 697 N N . ALA A 1 86 ? 6.373 -7.734 -7.264 1.00 97.25 86 ALA A N 1
ATOM 698 C CA . ALA A 1 86 ? 6.675 -7.205 -5.945 1.00 97.25 86 ALA A CA 1
ATOM 699 C C . ALA A 1 86 ? 7.211 -8.314 -5.031 1.00 97.25 86 ALA A C 1
ATOM 701 O O . ALA A 1 86 ? 6.576 -9.351 -4.854 1.00 97.25 86 ALA A O 1
ATOM 702 N N . ASP A 1 87 ? 8.369 -8.071 -4.428 1.00 97.44 87 ASP A N 1
ATOM 703 C CA . ASP A 1 87 ? 8.901 -8.851 -3.317 1.00 97.44 87 ASP A CA 1
ATOM 704 C C . ASP A 1 87 ? 8.731 -8.033 -2.034 1.00 97.44 87 ASP A C 1
ATOM 706 O O . ASP A 1 87 ? 9.556 -7.178 -1.697 1.00 97.44 87 ASP A O 1
ATOM 710 N N . HIS A 1 88 ? 7.621 -8.274 -1.336 1.00 95.88 88 HIS A N 1
ATOM 711 C CA . HIS A 1 88 ? 7.272 -7.563 -0.105 1.00 95.88 88 HIS A CA 1
ATOM 712 C C . HIS A 1 88 ? 8.198 -7.888 1.068 1.00 95.88 88 HIS A C 1
ATOM 714 O O . HIS A 1 88 ? 8.374 -7.046 1.946 1.00 95.88 88 HIS A O 1
ATOM 720 N N . SER A 1 89 ? 8.844 -9.055 1.067 1.00 94.31 89 SER A N 1
ATOM 721 C CA . SER A 1 89 ? 9.792 -9.437 2.118 1.00 94.31 89 SER A CA 1
ATOM 722 C C . SER A 1 89 ? 11.077 -8.617 2.034 1.00 94.31 89 SER A C 1
ATOM 724 O O . SER A 1 89 ? 11.625 -8.217 3.059 1.00 94.31 89 SER A O 1
ATOM 726 N N . ASN A 1 90 ? 11.540 -8.330 0.814 1.00 96.25 90 ASN A N 1
ATOM 727 C CA . ASN A 1 90 ? 12.762 -7.557 0.577 1.00 96.25 90 ASN A CA 1
ATOM 728 C C . ASN A 1 90 ? 12.509 -6.089 0.201 1.00 96.25 90 ASN A C 1
ATOM 730 O O . ASN A 1 90 ? 13.465 -5.329 0.057 1.00 96.25 90 ASN A O 1
ATOM 734 N N . ASN A 1 91 ? 11.245 -5.676 0.061 1.00 97.00 91 ASN A N 1
ATOM 735 C CA . ASN A 1 91 ? 10.837 -4.354 -0.427 1.00 97.00 91 ASN A CA 1
ATOM 736 C C . ASN A 1 91 ? 11.483 -4.001 -1.778 1.00 97.00 91 ASN A C 1
ATOM 738 O O . ASN A 1 91 ? 12.020 -2.902 -1.957 1.00 97.00 91 ASN A O 1
ATOM 742 N N . ASN A 1 92 ? 11.426 -4.945 -2.722 1.00 97.50 92 ASN A N 1
ATOM 743 C CA . ASN A 1 92 ? 11.971 -4.802 -4.072 1.00 97.50 92 ASN A CA 1
ATOM 744 C C . ASN A 1 92 ? 10.876 -4.968 -5.131 1.00 97.50 92 ASN A C 1
ATOM 746 O O . ASN A 1 92 ? 9.929 -5.734 -4.958 1.00 97.50 92 ASN A O 1
ATOM 750 N N . LEU A 1 93 ? 11.040 -4.280 -6.259 1.00 98.06 93 LEU A N 1
ATOM 751 C CA . LEU A 1 93 ? 10.182 -4.406 -7.432 1.00 98.06 93 LEU A CA 1
ATOM 752 C C . LEU A 1 93 ? 11.024 -4.810 -8.635 1.00 98.06 93 LEU A C 1
ATOM 754 O O . LEU A 1 93 ? 11.877 -4.040 -9.076 1.00 98.06 93 LEU A O 1
ATOM 758 N N . SER A 1 94 ? 10.751 -5.986 -9.190 1.00 98.12 94 SER A N 1
ATOM 759 C CA . SER A 1 94 ? 11.265 -6.376 -10.504 1.00 98.12 94 SER A CA 1
ATOM 760 C C . SER A 1 94 ? 10.237 -6.045 -11.580 1.00 98.12 94 SER A C 1
ATOM 762 O O . SER A 1 94 ? 9.040 -6.243 -11.372 1.00 98.12 94 SER A O 1
ATOM 764 N N . PHE A 1 95 ? 10.684 -5.545 -12.727 1.00 97.56 95 PHE A N 1
ATOM 765 C CA . PHE A 1 95 ? 9.803 -5.188 -13.837 1.00 97.56 95 PHE A CA 1
ATOM 766 C C . PHE A 1 95 ? 10.537 -5.217 -15.177 1.00 97.56 95 PHE A C 1
ATOM 768 O O . PHE A 1 95 ? 11.769 -5.181 -15.236 1.00 97.56 95 PHE A O 1
ATOM 775 N N . ARG A 1 96 ? 9.770 -5.260 -16.267 1.00 96.69 96 ARG A N 1
ATOM 776 C CA . ARG A 1 96 ? 10.282 -5.148 -17.633 1.00 96.69 96 ARG A CA 1
ATOM 777 C C . ARG A 1 96 ? 9.998 -3.781 -18.221 1.00 96.69 96 ARG A C 1
ATOM 779 O O . ARG A 1 96 ? 8.982 -3.160 -17.926 1.00 96.69 96 ARG A O 1
ATOM 786 N N . SER A 1 97 ? 10.895 -3.347 -19.092 1.00 95.12 97 SER A N 1
ATOM 787 C CA . SER A 1 97 ? 10.786 -2.133 -19.886 1.00 95.12 97 SER A CA 1
ATOM 788 C C . SER A 1 97 ? 10.811 -2.498 -21.364 1.00 95.12 97 SER A C 1
ATOM 790 O O . SER A 1 97 ? 11.797 -3.052 -21.858 1.00 95.12 97 SER A O 1
ATOM 792 N N . LEU A 1 98 ? 9.715 -2.197 -22.055 1.00 95.00 98 LEU A N 1
ATOM 793 C CA . LEU A 1 98 ? 9.602 -2.272 -23.506 1.00 95.00 98 LEU A CA 1
ATOM 794 C C . LEU A 1 98 ? 9.984 -0.905 -24.068 1.00 95.00 98 LEU A C 1
ATOM 796 O O . LEU A 1 98 ? 9.318 0.095 -23.788 1.00 95.00 98 LEU A O 1
ATOM 800 N N . VAL A 1 99 ? 11.077 -0.848 -24.825 1.00 94.00 99 VAL A N 1
ATOM 801 C CA . VAL A 1 99 ? 11.580 0.401 -25.403 1.00 94.00 99 VAL A CA 1
ATOM 802 C C . VAL A 1 99 ? 11.195 0.458 -26.872 1.00 94.00 99 VAL A C 1
ATOM 804 O O . VAL A 1 99 ? 11.589 -0.409 -27.645 1.00 94.00 99 VAL A O 1
ATOM 807 N N . HIS A 1 100 ? 10.503 1.516 -27.273 1.00 93.56 100 HIS A N 1
ATOM 808 C CA . HIS A 1 100 ? 10.129 1.802 -28.656 1.00 93.56 100 HIS A CA 1
ATOM 809 C C . HIS A 1 100 ? 10.840 3.064 -29.152 1.00 93.56 100 HIS A C 1
ATOM 811 O O . HIS A 1 100 ? 11.195 3.944 -28.363 1.00 93.56 100 HIS A O 1
ATOM 817 N N . LEU A 1 101 ? 11.033 3.167 -30.468 1.00 92.44 101 LEU A N 1
ATOM 818 C CA . LEU A 1 101 ? 11.487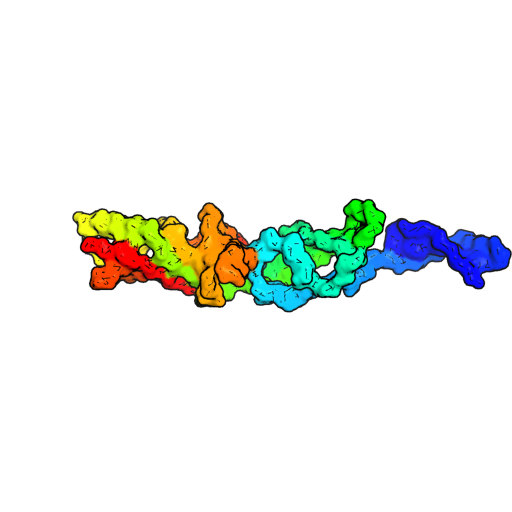 4.401 -31.107 1.00 92.44 101 LEU A CA 1
ATOM 819 C C . LEU A 1 101 ? 10.283 5.249 -31.508 1.00 92.44 101 LEU A C 1
ATOM 821 O O . LEU A 1 101 ? 9.352 4.769 -32.149 1.00 92.44 101 LEU A O 1
ATOM 825 N N . VAL A 1 102 ? 10.317 6.525 -31.146 1.00 92.44 102 VAL A N 1
ATOM 826 C CA . VAL A 1 102 ? 9.255 7.473 -31.487 1.00 92.44 102 VAL A CA 1
ATOM 827 C C . VAL A 1 102 ? 9.362 7.856 -32.965 1.00 92.44 102 VAL A C 1
ATOM 829 O O . VAL A 1 102 ? 10.453 8.096 -33.479 1.00 92.44 102 VAL A O 1
ATOM 832 N N . GLY A 1 103 ? 8.221 7.925 -33.656 1.00 88.62 103 GLY A N 1
ATOM 833 C CA . GLY A 1 103 ? 8.131 8.436 -35.029 1.00 88.62 103 GLY A CA 1
ATOM 834 C C . GLY A 1 103 ? 8.579 7.471 -36.132 1.00 88.62 103 GLY A C 1
ATOM 835 O O . GLY A 1 103 ? 8.598 7.863 -37.294 1.00 88.62 103 GLY A O 1
ATOM 836 N N . THR A 1 104 ? 8.921 6.221 -35.805 1.00 85.06 104 THR A N 1
ATOM 837 C CA . THR A 1 104 ? 9.349 5.219 -36.799 1.00 85.06 104 THR A CA 1
ATOM 838 C C . THR A 1 104 ? 8.209 4.353 -37.336 1.00 85.06 104 THR A C 1
ATOM 840 O O . THR A 1 104 ? 8.408 3.647 -38.318 1.00 85.06 104 THR A O 1
ATOM 843 N N . GLY A 1 105 ? 7.036 4.371 -36.691 1.00 80.38 105 GLY A N 1
ATOM 844 C CA . GLY A 1 105 ? 5.909 3.491 -37.027 1.00 80.38 105 GLY A CA 1
ATOM 845 C C . GLY A 1 105 ? 6.138 2.010 -36.691 1.00 80.38 105 GLY A C 1
ATOM 846 O O . GLY A 1 105 ? 5.319 1.181 -37.067 1.00 80.38 105 GLY A O 1
ATOM 847 N N . MET A 1 106 ? 7.235 1.667 -36.003 1.00 81.25 106 MET A N 1
ATOM 848 C CA . MET A 1 106 ? 7.492 0.300 -35.544 1.00 81.25 106 MET A CA 1
ATOM 849 C C . MET A 1 106 ? 6.619 -0.030 -34.331 1.00 81.25 106 MET A C 1
ATOM 851 O O . MET A 1 106 ? 6.688 0.666 -33.317 1.00 81.25 106 MET A O 1
ATOM 855 N N . GLU A 1 107 ? 5.834 -1.102 -34.435 1.00 84.50 107 GLU A N 1
ATOM 856 C CA . GLU A 1 107 ? 4.993 -1.592 -33.336 1.00 84.50 107 GLU A CA 1
ATOM 857 C C . GLU A 1 107 ? 5.812 -2.364 -32.296 1.00 84.50 107 GLU A C 1
ATOM 859 O O . GLU A 1 107 ? 5.627 -2.170 -31.096 1.00 84.50 107 GLU A O 1
ATOM 864 N N . ASP A 1 108 ? 6.771 -3.178 -32.742 1.00 88.94 108 ASP A N 1
ATOM 865 C CA . ASP A 1 108 ? 7.597 -3.982 -31.846 1.00 88.94 108 ASP A CA 1
ATOM 866 C C . ASP A 1 108 ? 8.623 -3.135 -31.071 1.00 88.94 108 ASP A C 1
ATOM 868 O O . ASP A 1 108 ? 9.197 -2.175 -31.608 1.00 88.94 108 ASP A O 1
ATOM 872 N N . PRO A 1 109 ? 8.911 -3.489 -29.804 1.00 91.88 109 PRO A N 1
ATOM 873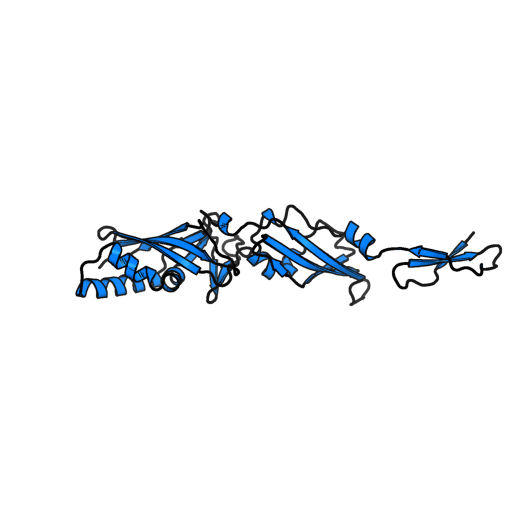 C CA . PRO A 1 109 ? 9.966 -2.838 -29.048 1.00 91.88 109 PRO A CA 1
ATOM 874 C C . PRO A 1 109 ? 11.333 -3.123 -29.679 1.00 91.88 109 PRO A C 1
ATOM 876 O O . PRO A 1 109 ? 11.665 -4.252 -30.039 1.00 91.88 109 PRO A O 1
ATOM 879 N N . VAL A 1 110 ? 12.188 -2.103 -29.743 1.00 90.56 110 VAL A N 1
ATOM 880 C CA . VAL A 1 110 ? 13.565 -2.252 -30.236 1.00 90.56 110 VAL A CA 1
ATOM 881 C C . VAL A 1 110 ? 14.451 -3.029 -29.262 1.00 90.56 110 VAL A C 1
ATOM 883 O O . VAL A 1 110 ? 15.456 -3.613 -29.681 1.00 90.56 110 VAL A O 1
ATOM 886 N N . VAL A 1 111 ? 14.091 -3.035 -27.974 1.00 91.31 111 VAL A N 1
ATOM 887 C CA . VAL A 1 111 ? 14.710 -3.850 -26.924 1.00 91.31 111 VAL A CA 1
ATOM 888 C C . VAL A 1 111 ? 13.741 -4.064 -25.756 1.00 91.31 111 VAL A C 1
ATOM 890 O O . VAL A 1 111 ? 12.916 -3.199 -25.452 1.00 91.31 111 VAL A O 1
ATOM 893 N N . VAL A 1 112 ? 13.894 -5.198 -25.071 1.00 93.50 112 VAL A N 1
ATOM 894 C CA . VAL A 1 112 ? 13.269 -5.480 -23.773 1.00 93.50 112 VAL A CA 1
ATOM 895 C C . VAL A 1 112 ? 14.359 -5.540 -22.708 1.00 93.50 112 VAL A C 1
ATOM 897 O O . VAL A 1 112 ? 15.343 -6.270 -22.858 1.00 93.50 112 VAL A O 1
ATOM 900 N N . LEU A 1 113 ? 14.201 -4.752 -21.646 1.00 94.56 113 LEU A N 1
ATOM 901 C CA . LEU A 1 113 ? 15.145 -4.673 -20.532 1.00 94.56 113 LEU A CA 1
ATOM 902 C C . LEU A 1 113 ? 14.471 -5.094 -19.230 1.00 94.56 113 LEU A C 1
ATOM 904 O O . LEU A 1 113 ? 13.319 -4.743 -18.985 1.00 94.56 113 LEU A O 1
ATOM 908 N N . ASP A 1 114 ? 15.212 -5.801 -18.383 1.00 95.69 114 ASP A N 1
ATOM 909 C CA . ASP A 1 114 ? 14.763 -6.202 -17.052 1.00 95.69 114 ASP A CA 1
ATOM 910 C C . ASP A 1 114 ? 15.434 -5.308 -16.012 1.00 95.69 114 ASP A C 1
ATOM 912 O O . ASP A 1 114 ? 16.654 -5.110 -16.041 1.00 95.69 114 ASP A O 1
ATOM 916 N N . PHE A 1 115 ? 14.635 -4.776 -15.094 1.00 96.56 115 PHE A N 1
ATOM 917 C CA . PHE A 1 115 ? 15.082 -3.869 -14.050 1.00 96.56 115 PHE A CA 1
ATOM 918 C C . PHE A 1 115 ? 14.610 -4.323 -12.677 1.00 96.56 115 PHE A C 1
ATOM 920 O O . PHE A 1 115 ? 13.610 -5.025 -12.529 1.00 96.56 115 PHE A O 1
ATOM 927 N N . GLU A 1 116 ? 15.336 -3.854 -11.667 1.00 97.31 116 GLU A N 1
ATOM 928 C CA . GLU A 1 116 ? 14.994 -4.033 -10.267 1.00 97.31 116 GLU A CA 1
ATOM 929 C C . GLU A 1 116 ? 15.146 -2.691 -9.539 1.00 97.31 116 GLU A C 1
ATOM 931 O O . GLU A 1 116 ? 16.215 -2.072 -9.567 1.00 97.31 116 GLU A O 1
ATOM 936 N N . ALA A 1 117 ? 14.075 -2.236 -8.894 1.00 97.56 117 ALA A N 1
ATOM 937 C CA . ALA A 1 117 ? 14.086 -1.111 -7.968 1.00 97.56 117 ALA A CA 1
ATOM 938 C C . ALA A 1 117 ? 14.078 -1.644 -6.531 1.00 97.56 117 ALA A C 1
ATOM 940 O O . ALA A 1 117 ? 13.285 -2.523 -6.198 1.00 97.56 117 ALA A O 1
ATOM 941 N N . LYS A 1 118 ? 14.974 -1.124 -5.686 1.00 96.88 118 LYS A N 1
ATOM 942 C CA . LYS A 1 118 ? 15.203 -1.618 -4.319 1.00 96.88 118 LYS A CA 1
ATOM 943 C C . LYS A 1 118 ? 15.026 -0.529 -3.286 1.00 96.88 118 LYS A C 1
ATOM 945 O O . LYS A 1 118 ? 15.313 0.631 -3.568 1.00 96.88 118 LYS A O 1
ATOM 950 N N . GLY A 1 119 ? 14.681 -0.941 -2.071 1.00 96.25 119 GLY A N 1
ATOM 951 C CA . GLY A 1 119 ? 14.630 -0.043 -0.921 1.00 96.25 119 GLY A CA 1
ATOM 952 C C . GLY A 1 119 ? 13.352 0.783 -0.875 1.00 96.25 119 GLY A C 1
ATOM 953 O O . GLY A 1 119 ? 13.402 1.952 -0.504 1.00 96.25 119 GLY A O 1
ATOM 954 N N . PHE A 1 120 ? 12.220 0.186 -1.260 1.00 98.12 120 PHE A N 1
ATOM 955 C CA . PHE A 1 120 ? 10.912 0.778 -0.984 1.00 98.12 120 PHE A CA 1
ATOM 956 C C . PHE A 1 120 ? 10.673 0.896 0.524 1.00 98.12 120 PHE A C 1
ATOM 958 O O . PHE A 1 120 ? 11.272 0.165 1.321 1.00 98.12 120 PHE A O 1
ATOM 965 N N . LYS A 1 121 ? 9.785 1.811 0.928 1.00 96.69 121 LYS A N 1
ATOM 966 C CA . LYS A 1 121 ? 9.423 1.977 2.339 1.00 96.69 121 LYS A CA 1
ATOM 967 C C . LYS A 1 121 ? 8.871 0.656 2.894 1.00 96.69 121 LYS A C 1
ATOM 969 O O . LYS A 1 121 ? 7.910 0.127 2.327 1.00 96.69 121 LYS A O 1
ATOM 974 N N . PRO A 1 122 ? 9.424 0.134 4.003 1.00 96.00 122 PRO A N 1
ATOM 975 C CA . PRO A 1 122 ? 8.844 -1.027 4.662 1.00 96.00 122 PRO A CA 1
ATOM 976 C C . PRO A 1 122 ? 7.491 -0.652 5.271 1.00 96.00 122 PRO A C 1
ATOM 978 O O . PRO A 1 122 ? 7.289 0.491 5.681 1.00 96.00 122 PRO A O 1
ATOM 981 N N . LEU A 1 123 ? 6.579 -1.618 5.416 1.00 96.62 123 LEU A N 1
ATOM 982 C CA . LEU A 1 123 ? 5.271 -1.367 6.041 1.00 96.62 123 LEU A CA 1
ATOM 983 C C . LEU A 1 123 ? 5.382 -0.838 7.479 1.00 96.62 123 LEU A C 1
ATOM 985 O O . LEU A 1 123 ? 4.513 -0.094 7.919 1.00 96.62 123 LEU A O 1
ATOM 989 N N . SER A 1 124 ? 6.473 -1.137 8.190 1.00 95.38 124 SER A N 1
ATOM 990 C CA . SER A 1 124 ? 6.757 -0.562 9.511 1.00 95.38 124 SER A CA 1
ATOM 991 C C . SER A 1 124 ? 6.874 0.967 9.502 1.00 95.38 124 SER A C 1
ATOM 993 O O . SER A 1 124 ? 6.611 1.601 10.522 1.00 95.38 124 SER A O 1
ATOM 995 N N . ALA A 1 125 ? 7.192 1.586 8.359 1.00 94.81 125 ALA A N 1
ATOM 996 C CA . ALA A 1 125 ? 7.221 3.040 8.216 1.00 94.81 125 ALA A CA 1
ATOM 997 C C . ALA A 1 125 ? 5.825 3.684 8.319 1.00 94.81 125 ALA A C 1
ATOM 999 O O . ALA A 1 125 ? 5.736 4.893 8.527 1.00 94.81 125 ALA A O 1
ATOM 1000 N N . LEU A 1 126 ? 4.743 2.895 8.251 1.00 94.44 126 LEU A N 1
ATOM 1001 C CA . LEU A 1 126 ? 3.382 3.361 8.532 1.00 94.44 126 LEU A CA 1
ATOM 1002 C C . LEU A 1 126 ? 3.158 3.685 10.014 1.00 94.44 126 LEU A C 1
ATOM 1004 O O . LEU A 1 126 ? 2.136 4.284 10.358 1.00 94.44 126 LEU A O 1
ATOM 1008 N N . GLN A 1 127 ? 4.085 3.309 10.901 1.00 95.19 127 GLN A N 1
ATOM 1009 C CA . GLN A 1 127 ? 4.008 3.667 12.311 1.00 95.19 127 GLN A CA 1
ATOM 1010 C C . GLN A 1 127 ? 3.937 5.189 12.480 1.00 95.19 127 GLN A C 1
ATOM 1012 O O . GLN A 1 127 ? 4.764 5.935 11.962 1.00 95.19 127 GLN A O 1
ATOM 1017 N N . GLY A 1 128 ? 2.924 5.656 13.214 1.00 90.19 128 GLY A N 1
ATOM 1018 C CA . GLY A 1 128 ? 2.653 7.086 13.391 1.00 90.19 128 GLY A CA 1
ATOM 1019 C C . GLY A 1 128 ? 2.089 7.796 12.152 1.00 90.19 128 GLY A C 1
ATOM 1020 O O . GLY A 1 128 ? 1.824 8.991 12.220 1.00 90.19 128 GLY A O 1
ATOM 1021 N N . GLN A 1 129 ? 1.888 7.083 11.038 1.00 91.69 129 GLN A N 1
ATOM 1022 C CA . GLN A 1 129 ? 1.234 7.597 9.834 1.00 91.69 129 GLN A CA 1
ATOM 1023 C C . GLN A 1 129 ? -0.182 7.042 9.698 1.00 91.69 129 GLN A C 1
ATOM 1025 O O . GLN A 1 129 ? -1.098 7.808 9.423 1.00 91.69 129 GLN A O 1
ATOM 1030 N N . LEU A 1 130 ? -0.383 5.736 9.899 1.00 93.81 130 LEU A N 1
ATOM 1031 C CA . LEU A 1 130 ? -1.693 5.103 9.751 1.00 93.81 130 LEU A CA 1
ATOM 1032 C C . LEU A 1 130 ? -2.657 5.535 10.863 1.00 93.81 130 LEU A C 1
ATOM 1034 O O . LEU A 1 130 ? -2.372 5.405 12.058 1.00 93.81 130 LEU A O 1
ATOM 1038 N N . THR A 1 131 ? -3.831 6.014 10.466 1.00 92.94 131 THR A N 1
ATOM 1039 C CA . THR A 1 131 ? -4.863 6.513 11.377 1.00 92.94 131 THR A CA 1
ATOM 1040 C C . THR A 1 131 ? -6.233 5.970 11.020 1.00 92.94 131 THR A C 1
ATOM 1042 O O . THR A 1 131 ? -6.513 5.635 9.870 1.00 92.94 131 THR A O 1
ATOM 1045 N N . PHE A 1 132 ? -7.094 5.912 12.033 1.00 94.00 132 PHE A N 1
ATOM 1046 C CA . PHE A 1 132 ? -8.507 5.608 11.880 1.00 94.00 132 PHE A CA 1
ATOM 1047 C C . PHE A 1 132 ? -9.319 6.655 12.627 1.00 94.00 132 PHE A C 1
ATOM 1049 O O . PHE A 1 132 ? -9.086 6.922 13.810 1.00 94.00 132 PHE A O 1
ATOM 1056 N N . VAL A 1 133 ? -10.292 7.231 11.938 1.00 91.31 133 VAL A N 1
ATOM 1057 C CA . VAL A 1 133 ? -11.224 8.208 12.489 1.00 91.31 133 VAL A CA 1
ATOM 1058 C C . VAL A 1 133 ? -12.592 7.561 12.628 1.00 91.31 133 VAL A C 1
ATOM 1060 O O . VAL A 1 133 ? -12.997 6.707 11.840 1.00 91.31 133 VAL A O 1
ATOM 1063 N N . THR A 1 134 ? -13.311 7.960 13.670 1.00 92.38 134 THR A N 1
ATOM 1064 C CA . THR A 1 134 ? -14.662 7.467 13.905 1.00 92.38 134 THR A CA 1
ATOM 1065 C C . THR A 1 134 ? -15.608 7.859 12.771 1.00 92.38 134 THR A C 1
ATOM 1067 O O . THR A 1 134 ? -15.574 8.997 12.306 1.00 92.38 134 THR A O 1
ATOM 1070 N N . SER A 1 135 ? -16.483 6.941 12.369 1.00 92.62 135 SER A N 1
ATOM 1071 C CA . SER A 1 135 ? -17.553 7.190 11.400 1.00 92.62 135 SER A CA 1
ATOM 1072 C C . SER A 1 135 ? -18.925 7.149 12.084 1.00 92.62 135 SER A C 1
ATOM 1074 O O . SER A 1 135 ? -19.055 6.681 13.222 1.00 92.62 135 SER A O 1
ATOM 1076 N N . GLY A 1 136 ? -19.964 7.624 11.390 1.00 93.25 136 GLY A N 1
ATOM 1077 C CA . GLY A 1 136 ? -21.347 7.501 11.863 1.00 93.25 136 GLY A CA 1
ATOM 1078 C C . GLY A 1 136 ? -21.754 6.042 12.080 1.00 93.25 136 GLY A C 1
ATOM 1079 O O . GLY A 1 136 ? -22.253 5.697 13.151 1.00 93.25 136 GLY A O 1
ATOM 1080 N N . GLU A 1 137 ? -21.440 5.173 11.116 1.00 94.69 137 GLU A N 1
ATOM 1081 C CA . GLU A 1 137 ? -21.767 3.748 11.192 1.00 94.69 137 GLU A CA 1
ATOM 1082 C C . GLU A 1 137 ? -21.052 3.060 12.361 1.00 94.69 137 GLU A C 1
ATOM 1084 O O . GLU A 1 137 ? -21.679 2.331 13.131 1.00 94.69 137 GLU A O 1
ATOM 1089 N N . LEU A 1 138 ? -19.760 3.339 12.567 1.00 96.38 138 LEU A N 1
ATOM 1090 C CA . LEU A 1 138 ? -19.016 2.796 13.704 1.00 96.38 138 LEU A CA 1
ATOM 1091 C C . LEU A 1 138 ? -19.640 3.222 15.040 1.00 96.38 138 LEU A C 1
ATOM 1093 O O . LEU A 1 138 ? -19.826 2.385 15.928 1.00 96.38 138 LEU A O 1
ATOM 1097 N N . ASN A 1 139 ? -19.999 4.503 15.177 1.00 95.44 139 ASN A N 1
ATOM 1098 C CA . ASN A 1 139 ? -20.626 5.026 16.392 1.00 95.44 139 ASN A CA 1
ATOM 1099 C C . ASN A 1 139 ? -21.955 4.319 16.692 1.00 95.44 139 ASN A C 1
ATOM 1101 O O . ASN A 1 139 ? -22.218 3.955 17.838 1.00 95.44 139 ASN A O 1
ATOM 1105 N N . GLU A 1 140 ? -22.809 4.146 15.683 1.00 95.81 140 GLU A N 1
ATOM 1106 C CA . GLU A 1 140 ? -24.113 3.488 15.819 1.00 95.81 140 GLU A CA 1
ATOM 1107 C C . GLU A 1 140 ? -23.961 2.011 16.177 1.00 95.81 140 GLU A C 1
ATOM 1109 O O . GLU A 1 140 ? -24.482 1.563 17.201 1.00 95.81 140 GLU A O 1
ATOM 1114 N N . ARG A 1 141 ? -23.159 1.268 15.405 1.00 96.62 141 ARG A N 1
ATOM 1115 C CA . ARG A 1 141 ? -22.927 -0.166 15.630 1.00 96.62 141 ARG A CA 1
ATOM 1116 C C . ARG A 1 141 ? -22.345 -0.439 17.012 1.00 96.62 141 ARG A C 1
ATOM 1118 O O . ARG A 1 141 ? -22.780 -1.381 17.678 1.00 96.62 141 ARG A O 1
ATOM 1125 N N . MET A 1 142 ? -21.382 0.371 17.455 1.00 96.50 142 MET A N 1
ATOM 1126 C CA . MET A 1 142 ? -20.767 0.223 18.776 1.00 96.50 142 MET A CA 1
ATOM 1127 C C . MET A 1 142 ? -21.784 0.507 19.885 1.00 96.50 142 MET A C 1
ATOM 1129 O O . MET A 1 142 ? -21.947 -0.302 20.799 1.00 96.50 142 MET A O 1
ATOM 1133 N N . ARG A 1 143 ? -22.524 1.617 19.783 1.00 95.88 143 ARG A N 1
ATOM 1134 C CA . ARG A 1 143 ? -23.542 2.010 20.767 1.00 95.88 143 ARG A CA 1
ATOM 1135 C C . ARG A 1 143 ? -24.622 0.945 20.920 1.00 95.88 143 ARG A C 1
ATOM 1137 O O . ARG A 1 143 ? -24.949 0.575 22.044 1.00 95.88 143 ARG A O 1
ATOM 1144 N N . ASP A 1 144 ? -25.129 0.408 19.816 1.00 95.75 144 ASP A N 1
ATOM 1145 C CA . ASP A 1 144 ? -26.173 -0.618 19.836 1.00 95.75 144 ASP A CA 1
ATOM 1146 C C . ASP A 1 144 ? -25.701 -1.918 20.493 1.00 95.75 144 ASP A C 1
ATOM 1148 O O . ASP A 1 144 ? -26.449 -2.554 21.243 1.00 95.75 144 ASP A O 1
ATOM 1152 N N . ARG A 1 145 ? -24.450 -2.324 20.242 1.00 95.38 145 ARG A N 1
ATOM 1153 C CA . ARG A 1 145 ? -23.857 -3.499 20.897 1.00 95.38 145 ARG A CA 1
ATOM 1154 C C . ARG A 1 145 ? -23.670 -3.270 22.389 1.00 95.38 145 ARG A C 1
ATOM 1156 O O . ARG A 1 145 ? -24.049 -4.135 23.176 1.00 95.38 145 ARG A O 1
ATOM 1163 N N . LEU A 1 146 ? -23.159 -2.107 22.781 1.00 95.19 146 LEU A N 1
ATOM 1164 C CA . LEU A 1 146 ? -22.973 -1.760 24.187 1.00 95.19 146 LEU A CA 1
ATOM 1165 C C . LEU A 1 146 ? -24.313 -1.671 24.937 1.00 95.19 146 LEU A C 1
ATOM 1167 O O . LEU A 1 146 ? -24.430 -2.265 26.005 1.00 95.19 146 LEU A O 1
ATOM 1171 N N . LYS A 1 147 ? -25.357 -1.058 24.359 1.00 94.81 147 LYS A N 1
ATOM 1172 C CA . LYS A 1 147 ? -26.710 -1.029 24.956 1.00 94.81 147 LYS A CA 1
ATOM 1173 C C . LYS A 1 147 ? -27.246 -2.431 25.233 1.00 94.81 147 LYS A C 1
ATOM 1175 O O . LYS A 1 147 ? -27.733 -2.699 26.326 1.00 94.81 147 LYS A O 1
ATOM 1180 N N . LYS A 1 148 ? -27.107 -3.349 24.271 1.00 95.25 148 LYS A N 1
ATOM 1181 C CA . LYS A 1 148 ? -27.513 -4.756 24.443 1.00 95.25 148 LYS A CA 1
ATOM 1182 C C . LYS A 1 148 ? -26.734 -5.450 25.559 1.00 95.25 148 LYS A C 1
ATOM 1184 O O . LYS A 1 148 ? -27.320 -6.181 26.349 1.00 95.25 148 LYS A O 1
ATOM 1189 N N . ILE A 1 149 ? -25.425 -5.213 25.647 1.00 94.38 149 ILE A N 1
ATOM 1190 C CA . ILE A 1 149 ? -24.585 -5.776 26.711 1.00 94.38 149 ILE A CA 1
ATOM 1191 C C . ILE A 1 149 ? -25.022 -5.246 28.080 1.00 94.38 149 ILE A C 1
ATOM 1193 O O . ILE A 1 149 ? -25.181 -6.047 29.004 1.00 94.38 149 ILE A O 1
ATOM 1197 N N . GLN A 1 150 ? -25.291 -3.941 28.191 1.00 94.31 150 GLN A N 1
ATOM 1198 C CA . GLN A 1 150 ? -25.698 -3.287 29.438 1.00 94.31 150 GLN A CA 1
ATOM 1199 C C . GLN A 1 150 ? -26.974 -3.883 30.047 1.00 94.31 150 GLN A C 1
ATOM 1201 O O . GLN A 1 150 ? -27.113 -3.892 31.266 1.00 94.31 150 GLN A O 1
ATOM 1206 N N . MET A 1 151 ? -27.880 -4.429 29.226 1.00 93.75 151 MET A N 1
ATOM 1207 C CA . MET A 1 151 ? -29.086 -5.116 29.711 1.00 93.75 151 MET A CA 1
ATOM 1208 C C . MET A 1 151 ? -28.777 -6.397 30.505 1.00 93.75 151 MET A C 1
ATOM 1210 O O . MET A 1 151 ? -29.634 -6.872 31.242 1.00 93.75 151 MET A O 1
ATOM 1214 N N . SER A 1 152 ? -27.579 -6.968 30.345 1.00 92.88 152 SER A N 1
ATOM 1215 C CA . SER A 1 152 ? -27.190 -8.257 30.938 1.00 92.88 152 SER A CA 1
ATOM 1216 C C . SER A 1 152 ? -25.986 -8.186 31.883 1.00 92.88 152 SER A C 1
ATOM 1218 O O . SER A 1 152 ? -25.861 -9.036 32.761 1.00 92.88 152 SER A O 1
ATOM 1220 N N . LYS A 1 153 ? -25.085 -7.208 31.717 1.00 93.88 153 LYS A N 1
ATOM 1221 C CA . LYS A 1 153 ? -23.879 -7.053 32.546 1.00 93.88 153 LYS A CA 1
ATOM 1222 C C . LYS A 1 153 ? -23.326 -5.629 32.509 1.00 93.88 153 LYS A C 1
ATOM 1224 O O . LYS A 1 153 ? -23.530 -4.889 31.549 1.00 93.88 153 LYS A O 1
ATOM 1229 N N . THR A 1 154 ? -22.560 -5.276 33.539 1.00 93.31 154 THR A N 1
ATOM 1230 C CA . THR A 1 154 ? -21.806 -4.018 33.602 1.00 93.31 154 THR A CA 1
ATOM 1231 C C . THR A 1 154 ? -20.753 -3.959 32.499 1.00 93.31 154 THR A C 1
ATOM 1233 O O . THR A 1 154 ? -20.018 -4.920 32.273 1.00 93.31 154 THR A O 1
ATOM 1236 N N . ILE A 1 155 ? -20.653 -2.810 31.832 1.00 95.31 155 ILE A N 1
ATOM 1237 C CA . ILE A 1 155 ? -19.639 -2.570 30.806 1.00 95.31 155 ILE A CA 1
ATOM 1238 C C . ILE A 1 155 ? -18.334 -2.164 31.483 1.00 95.31 155 ILE A C 1
ATOM 1240 O O . ILE A 1 155 ? -18.278 -1.167 32.200 1.00 95.31 155 ILE A O 1
ATOM 1244 N N . THR A 1 156 ? -17.292 -2.946 31.226 1.00 95.81 156 THR A N 1
ATOM 1245 C CA . THR A 1 156 ? -15.912 -2.696 31.644 1.00 95.81 156 THR A CA 1
ATOM 1246 C C . THR A 1 156 ? -14.997 -2.730 30.424 1.00 95.81 156 THR A C 1
ATOM 1248 O O . THR A 1 156 ? -15.372 -3.270 29.381 1.00 95.81 156 THR A O 1
ATOM 1251 N N . ASP A 1 157 ? -13.779 -2.212 30.562 1.00 97.25 157 ASP A N 1
ATOM 1252 C CA . ASP A 1 157 ? -12.748 -2.254 29.517 1.00 97.25 157 ASP A CA 1
ATOM 1253 C C . ASP A 1 157 ? -12.535 -3.672 28.964 1.00 97.25 157 ASP A C 1
ATOM 1255 O O . ASP A 1 157 ? -12.482 -3.859 27.753 1.00 97.25 157 ASP A O 1
ATOM 1259 N N . ALA A 1 158 ? -12.526 -4.689 29.834 1.00 96.50 158 ALA A N 1
ATOM 1260 C CA . ALA A 1 158 ? -12.395 -6.091 29.435 1.00 96.50 158 ALA A CA 1
ATOM 1261 C C . ALA A 1 158 ? -13.587 -6.594 28.600 1.00 96.50 158 ALA A C 1
ATOM 1263 O O . ALA A 1 158 ? -13.398 -7.329 27.634 1.00 96.50 158 ALA A O 1
ATOM 1264 N N . VAL A 1 159 ? -14.813 -6.177 28.936 1.00 95.44 159 VAL A N 1
ATOM 1265 C CA . VAL A 1 159 ? -16.018 -6.538 28.169 1.00 95.44 159 VAL A CA 1
ATOM 1266 C C . VAL A 1 159 ? -15.999 -5.887 26.787 1.00 95.44 159 VAL A C 1
ATOM 1268 O O . VAL A 1 159 ? -16.352 -6.533 25.801 1.00 95.44 159 VAL A O 1
ATOM 1271 N N . VAL A 1 160 ? -15.575 -4.622 26.701 1.00 96.44 160 VAL A N 1
ATOM 1272 C CA . VAL A 1 160 ? -15.433 -3.930 25.412 1.00 96.44 160 VAL A CA 1
ATOM 1273 C C . VAL A 1 160 ? -14.313 -4.549 24.589 1.00 96.44 160 VAL A C 1
ATOM 1275 O O . VAL A 1 160 ? -14.495 -4.760 23.395 1.00 96.44 160 VAL A O 1
ATOM 1278 N N . LEU A 1 161 ? -13.188 -4.889 25.218 1.00 97.81 161 LEU A N 1
ATOM 1279 C CA . LEU A 1 161 ? -12.071 -5.542 24.550 1.00 97.81 161 LEU A CA 1
ATOM 1280 C C . LEU A 1 161 ? -12.496 -6.882 23.942 1.00 97.81 161 LEU A C 1
ATOM 1282 O O . LEU A 1 161 ? -12.257 -7.107 22.761 1.00 97.81 161 LEU A O 1
ATOM 1286 N N . GLN A 1 162 ? -13.203 -7.718 24.705 1.00 95.88 162 GLN A N 1
ATOM 1287 C CA . GLN A 1 162 ? -13.721 -8.995 24.214 1.00 95.88 162 GLN A CA 1
ATOM 1288 C C . GLN A 1 162 ? -14.665 -8.808 23.012 1.00 95.88 162 GLN A C 1
ATOM 1290 O O . GLN A 1 162 ? -14.530 -9.501 22.010 1.00 95.88 162 GLN A O 1
ATOM 1295 N N . LEU A 1 163 ? -15.575 -7.826 23.071 1.00 95.12 163 LEU A N 1
ATOM 1296 C CA . LEU A 1 163 ? -16.498 -7.510 21.971 1.00 95.12 163 LEU A CA 1
ATOM 1297 C C . LEU A 1 163 ? -15.770 -7.191 20.656 1.00 95.12 163 LEU A C 1
ATOM 1299 O O . LEU A 1 163 ? -16.270 -7.520 19.576 1.00 95.12 163 LEU A O 1
ATOM 1303 N N . VAL A 1 164 ? -14.645 -6.481 20.737 1.00 96.75 164 VAL A N 1
ATOM 1304 C CA . VAL A 1 164 ? -13.935 -6.002 19.547 1.00 96.75 164 VAL A CA 1
ATOM 1305 C C . VAL A 1 164 ? -12.846 -6.953 19.068 1.00 96.75 164 VAL A C 1
ATOM 1307 O O . VAL A 1 164 ? -12.586 -6.998 17.870 1.00 96.75 164 VAL A O 1
ATOM 1310 N N . GLN A 1 165 ? -12.248 -7.737 19.964 1.00 95.19 165 GLN A N 1
ATOM 1311 C CA . GLN A 1 165 ? -11.187 -8.688 19.630 1.00 95.19 165 GLN A CA 1
ATOM 1312 C C . GLN A 1 165 ? -11.669 -9.836 18.749 1.00 95.19 165 GLN A C 1
ATOM 1314 O O . GLN A 1 165 ? -10.983 -10.170 17.785 1.00 95.19 165 GLN A O 1
ATOM 1319 N N . ASP A 1 166 ? -12.857 -10.382 19.024 1.00 90.44 166 ASP A N 1
ATOM 1320 C CA . ASP A 1 166 ? -13.404 -11.532 18.289 1.00 90.44 166 ASP A CA 1
ATOM 1321 C C . ASP A 1 166 ? -13.559 -11.258 16.782 1.00 90.44 166 ASP A C 1
ATOM 1323 O O . ASP A 1 166 ? -13.541 -12.179 15.966 1.00 90.44 166 ASP A O 1
ATOM 1327 N N . ASN A 1 167 ? -13.713 -9.986 16.396 1.00 92.31 167 ASN A N 1
ATOM 1328 C CA . ASN A 1 167 ? -13.779 -9.577 14.997 1.00 92.31 167 ASN A CA 1
ATOM 1329 C C . ASN A 1 167 ? -13.191 -8.174 14.790 1.00 92.31 167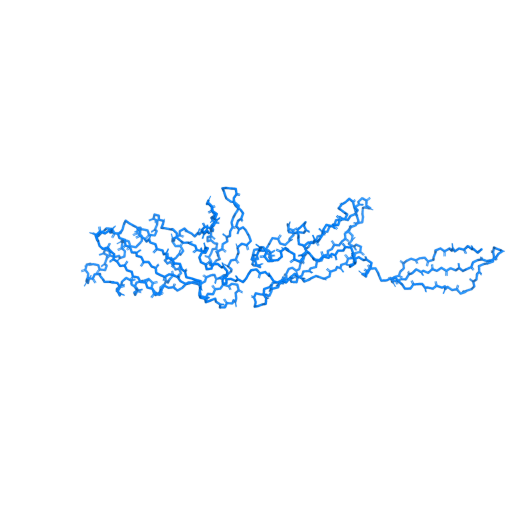 ASN A C 1
ATOM 1331 O O . ASN A 1 167 ? -13.892 -7.228 14.421 1.00 92.31 167 ASN A O 1
ATOM 1335 N N . ALA A 1 168 ? -11.890 -8.040 15.048 1.00 95.69 168 ALA A N 1
ATOM 1336 C CA . ALA A 1 168 ? -11.187 -6.763 14.951 1.00 95.69 168 ALA A CA 1
ATOM 1337 C C . ALA A 1 168 ? -11.361 -6.103 13.574 1.00 95.69 168 ALA A C 1
ATOM 1339 O O . ALA A 1 168 ? -11.776 -4.947 13.498 1.00 95.69 168 ALA A O 1
ATOM 1340 N N . ASN A 1 169 ? -11.141 -6.848 12.485 1.00 93.81 169 ASN A N 1
ATOM 1341 C CA . ASN A 1 169 ? -11.280 -6.322 11.125 1.00 93.81 169 ASN A CA 1
ATOM 1342 C C . ASN A 1 169 ? -12.679 -5.756 10.846 1.00 93.81 169 ASN A C 1
ATOM 1344 O O . ASN A 1 169 ? -12.775 -4.696 10.237 1.00 93.81 169 ASN A O 1
ATOM 1348 N N . TYR A 1 170 ? -13.754 -6.399 11.317 1.00 95.56 170 TYR A N 1
ATOM 1349 C CA . TYR A 1 170 ? -15.106 -5.848 11.175 1.00 95.56 170 TYR A CA 1
ATOM 1350 C C . TYR A 1 170 ? -15.211 -4.451 11.793 1.00 95.56 170 TYR A C 1
ATOM 1352 O O . TYR A 1 170 ? -15.686 -3.528 11.141 1.00 95.56 170 TYR A O 1
ATOM 1360 N N . TRP A 1 171 ? -14.727 -4.271 13.024 1.00 97.00 171 TRP A N 1
ATOM 1361 C CA . TRP A 1 171 ? -14.803 -2.982 13.712 1.00 97.00 171 TRP A CA 1
ATOM 1362 C C . TRP A 1 171 ? -13.929 -1.910 13.066 1.00 97.00 171 TRP A C 1
ATOM 1364 O O . TRP A 1 171 ? -14.367 -0.770 12.924 1.00 97.00 171 TRP A O 1
ATOM 1374 N N . ILE A 1 172 ? -12.714 -2.270 12.652 1.00 96.62 172 ILE A N 1
ATOM 1375 C CA . ILE A 1 172 ? -11.783 -1.334 12.014 1.00 96.62 172 ILE A CA 1
ATOM 1376 C C . ILE A 1 172 ? -12.285 -0.906 10.629 1.00 96.62 172 ILE A C 1
ATOM 1378 O O . ILE A 1 172 ? -12.151 0.263 10.276 1.00 96.62 172 ILE A O 1
ATOM 1382 N N . LYS A 1 173 ? -12.944 -1.796 9.877 1.00 96.31 173 LYS A N 1
ATOM 1383 C CA . LYS A 1 173 ? -13.537 -1.465 8.570 1.00 96.31 173 LYS A CA 1
ATOM 1384 C C . LYS A 1 173 ? -14.675 -0.454 8.631 1.00 96.31 173 LYS A C 1
ATOM 1386 O O . LYS A 1 173 ? -14.916 0.243 7.653 1.00 96.31 173 LYS A O 1
ATOM 1391 N N . LEU A 1 174 ? -15.357 -0.355 9.770 1.00 96.06 174 LEU A N 1
ATOM 1392 C CA . LEU A 1 174 ? -16.373 0.674 9.981 1.00 96.06 174 LEU A CA 1
ATOM 1393 C C . LEU A 1 174 ? -15.751 2.060 10.200 1.00 96.06 174 LEU A C 1
ATOM 1395 O O . LEU A 1 174 ? -16.450 3.057 10.060 1.00 96.06 174 LEU A O 1
ATOM 1399 N N . ALA A 1 175 ? -14.473 2.154 10.578 1.00 95.06 175 ALA A N 1
ATOM 1400 C CA . ALA A 1 175 ? -13.781 3.428 10.741 1.00 95.06 175 ALA A CA 1
ATOM 1401 C C . ALA A 1 175 ? -13.333 3.999 9.387 1.00 95.06 175 ALA A C 1
ATOM 1403 O O . ALA A 1 175 ? -13.100 3.259 8.434 1.00 95.06 175 ALA A O 1
ATOM 1404 N N . SER A 1 176 ? -13.147 5.317 9.329 1.00 93.12 176 SER A N 1
ATOM 1405 C CA . SER A 1 176 ? -12.548 5.997 8.178 1.00 93.12 176 SER A CA 1
ATOM 1406 C C . SER A 1 176 ? -11.020 5.924 8.283 1.00 93.12 176 SER A C 1
ATOM 1408 O O . SER A 1 176 ? -10.461 6.524 9.207 1.00 93.12 176 SER A O 1
ATOM 1410 N N . PRO A 1 177 ? -10.329 5.189 7.396 1.00 94.19 177 PRO A N 1
ATOM 1411 C CA . PRO A 1 177 ? -8.879 5.081 7.433 1.00 94.19 177 PRO A CA 1
ATOM 1412 C C . PRO A 1 177 ? -8.210 6.279 6.748 1.00 94.19 177 PRO A C 1
ATOM 1414 O O . PRO A 1 177 ? -8.767 6.891 5.838 1.00 94.19 177 PRO A O 1
ATOM 1417 N N . GLY A 1 178 ? -6.991 6.605 7.166 1.00 92.25 178 GLY A N 1
ATOM 1418 C CA . GLY A 1 178 ? -6.243 7.720 6.594 1.00 92.25 178 GLY A CA 1
ATOM 1419 C C . GLY A 1 178 ? -4.784 7.768 7.028 1.00 92.25 178 GLY A C 1
ATOM 1420 O O . GLY A 1 178 ? -4.324 6.947 7.828 1.00 92.25 178 GLY A O 1
ATOM 1421 N N . ILE A 1 179 ? -4.064 8.771 6.528 1.00 90.81 179 ILE A N 1
ATOM 1422 C CA . ILE A 1 179 ? -2.653 9.029 6.824 1.00 90.81 179 ILE A CA 1
ATOM 1423 C C . ILE A 1 179 ? -2.469 10.395 7.494 1.00 90.81 179 ILE A C 1
ATOM 1425 O O . ILE A 1 179 ? -2.887 11.420 6.969 1.00 90.81 179 ILE A O 1
ATOM 1429 N N . GLN A 1 180 ? -1.806 10.411 8.655 1.00 79.69 180 GLN A N 1
ATOM 1430 C CA . GLN A 1 180 ? -1.671 11.578 9.537 1.00 79.69 180 GLN A CA 1
ATOM 1431 C C . GLN A 1 180 ? -0.840 12.731 8.946 1.00 79.69 180 GLN A C 1
ATOM 1433 O O . GLN A 1 180 ? -1.017 13.877 9.349 1.00 79.69 180 GLN A O 1
ATOM 1438 N N . ASN A 1 181 ? 0.056 12.449 7.995 1.00 61.94 181 ASN A N 1
ATOM 1439 C CA . ASN A 1 181 ? 0.980 13.445 7.430 1.00 61.94 181 ASN A CA 1
ATOM 1440 C C . ASN A 1 181 ? 0.431 14.201 6.214 1.00 61.94 181 ASN A C 1
ATOM 1442 O O . ASN A 1 181 ? 1.131 15.022 5.623 1.00 61.94 181 ASN A O 1
ATOM 1446 N N . THR A 1 182 ? -0.818 13.953 5.851 1.00 54.00 182 THR A N 1
ATOM 1447 C CA . THR A 1 182 ? -1.497 14.628 4.754 1.00 54.00 182 THR A CA 1
ATOM 1448 C C . THR A 1 182 ? -2.780 15.203 5.325 1.00 54.00 182 THR A C 1
ATOM 1450 O O . THR A 1 182 ? -3.603 14.476 5.877 1.00 54.00 182 THR A O 1
ATOM 1453 N N . TYR A 1 183 ? -2.938 16.526 5.254 1.00 48.41 183 TYR A N 1
ATOM 1454 C CA . TYR A 1 183 ? -4.176 17.219 5.608 1.00 48.41 183 TYR A CA 1
ATOM 1455 C C . TYR A 1 183 ? -5.298 16.766 4.648 1.00 48.41 183 TYR A C 1
ATOM 1457 O O . TYR A 1 183 ? -5.663 17.484 3.730 1.00 48.41 183 TYR A O 1
ATOM 1465 N N . GLY A 1 184 ? -5.822 15.550 4.828 1.00 60.50 184 GLY A N 1
ATOM 1466 C CA . GLY A 1 184 ? -6.742 14.896 3.889 1.00 60.50 184 GLY A CA 1
ATOM 1467 C C . GLY A 1 184 ? -6.159 13.689 3.142 1.00 60.50 184 GLY A C 1
ATOM 1468 O O . GLY A 1 184 ? -6.629 13.374 2.055 1.00 60.50 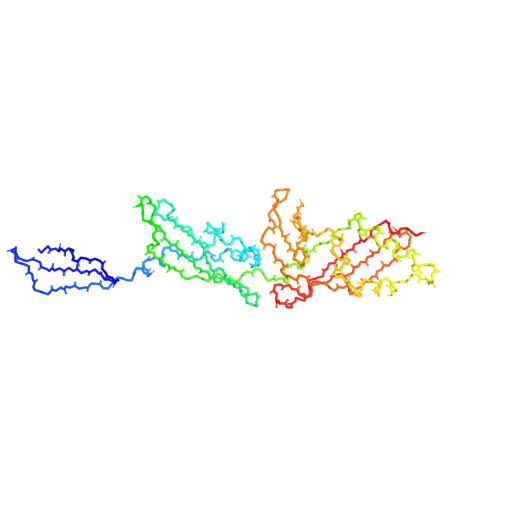184 GLY A O 1
ATOM 1469 N N . GLY A 1 185 ? -5.140 13.008 3.683 1.00 78.50 185 GLY A N 1
ATOM 1470 C CA . GLY A 1 185 ? -4.660 11.737 3.132 1.00 78.50 185 GLY A CA 1
ATOM 1471 C C . GLY A 1 185 ? -5.648 10.604 3.364 1.00 78.50 185 GLY A C 1
ATOM 1472 O O . GLY A 1 185 ? -5.500 9.844 4.319 1.00 78.50 185 GLY A O 1
ATOM 1473 N N . GLU A 1 186 ? -6.664 10.509 2.518 1.00 88.56 186 GLU A N 1
ATOM 1474 C CA . GLU A 1 186 ? -7.712 9.500 2.636 1.00 88.56 186 GLU A CA 1
ATOM 1475 C C . GLU A 1 186 ? -7.221 8.128 2.168 1.00 88.56 186 GLU A C 1
ATOM 1477 O O . GLU A 1 186 ? -6.427 8.003 1.230 1.00 88.56 186 GLU A O 1
ATOM 1482 N N . LEU A 1 187 ? -7.703 7.094 2.853 1.00 94.00 187 LEU A N 1
ATOM 1483 C CA . LEU A 1 187 ? -7.630 5.710 2.412 1.00 94.00 187 LEU A CA 1
ATOM 1484 C C . LEU A 1 187 ? -9.062 5.172 2.316 1.00 94.00 187 LEU A C 1
ATOM 1486 O O . LEU A 1 187 ? -9.973 5.653 2.993 1.00 94.00 187 LEU A O 1
ATOM 1490 N N . HIS A 1 188 ? -9.258 4.134 1.515 1.00 93.50 188 HIS A N 1
ATOM 1491 C CA . HIS A 1 188 ? -10.542 3.460 1.375 1.00 93.50 188 HIS A CA 1
ATOM 1492 C C . HIS A 1 188 ? -10.383 1.951 1.462 1.00 93.50 188 HIS A C 1
ATOM 1494 O O . HIS A 1 188 ? -9.369 1.380 1.052 1.00 93.50 188 HIS A O 1
ATOM 1500 N N . TRP A 1 189 ? -11.424 1.315 1.985 1.00 95.06 189 TRP A N 1
ATOM 1501 C CA . TRP A 1 189 ? -11.568 -0.128 1.954 1.00 95.06 189 TRP A CA 1
ATOM 1502 C C . TRP A 1 189 ? -12.092 -0.575 0.591 1.00 95.06 189 TRP A C 1
ATOM 1504 O O . TRP A 1 189 ? -13.135 -0.102 0.145 1.00 95.06 189 TRP A O 1
ATOM 1514 N N . ASP A 1 190 ? -11.392 -1.517 -0.032 1.00 94.50 190 ASP A N 1
ATOM 1515 C CA . ASP A 1 190 ? -11.882 -2.310 -1.159 1.00 94.50 190 ASP A CA 1
ATOM 1516 C C . ASP A 1 190 ? -11.837 -3.786 -0.753 1.00 94.50 190 ASP A C 1
ATOM 1518 O O . ASP A 1 190 ? -10.781 -4.419 -0.759 1.00 94.50 190 ASP A O 1
ATOM 1522 N N . GLY A 1 191 ? -12.970 -4.309 -0.279 1.00 94.50 191 GLY A N 1
ATOM 1523 C CA . GLY A 1 191 ? -13.023 -5.633 0.337 1.00 94.50 191 GLY A CA 1
ATOM 1524 C C . GLY A 1 191 ? -12.143 -5.715 1.590 1.00 94.50 191 GLY A C 1
ATOM 1525 O O . GLY A 1 191 ? -12.409 -5.042 2.590 1.00 94.50 191 GLY A O 1
ATOM 1526 N N . ASP A 1 192 ? -11.128 -6.578 1.559 1.00 95.00 192 ASP A N 1
ATOM 1527 C CA . ASP A 1 192 ? -10.101 -6.731 2.605 1.00 95.00 192 ASP A CA 1
ATOM 1528 C C . ASP A 1 192 ? -8.846 -5.877 2.351 1.00 95.00 192 ASP A C 1
ATOM 1530 O O . ASP A 1 192 ? -7.898 -5.907 3.136 1.00 95.00 192 ASP A O 1
ATOM 1534 N N . HIS A 1 193 ? -8.833 -5.085 1.279 1.00 96.31 193 HIS A N 1
ATOM 1535 C CA . HIS A 1 193 ? -7.699 -4.254 0.900 1.00 96.31 193 HIS A CA 1
ATOM 1536 C C . HIS A 1 193 ? -7.868 -2.822 1.394 1.00 96.31 193 HIS A C 1
ATOM 1538 O O . HIS A 1 193 ? -8.960 -2.253 1.329 1.00 96.31 193 HIS A O 1
ATOM 1544 N N . LEU A 1 194 ? -6.766 -2.214 1.827 1.00 96.56 194 LEU A N 1
ATOM 1545 C CA . LEU A 1 194 ? -6.707 -0.790 2.139 1.00 96.56 194 LEU A CA 1
ATOM 1546 C C . LEU A 1 194 ? -5.948 -0.062 1.034 1.00 96.56 194 LEU A C 1
ATOM 1548 O O . LEU A 1 194 ? -4.788 -0.381 0.767 1.00 96.56 194 LEU A O 1
ATOM 1552 N N . ARG A 1 195 ? -6.592 0.908 0.387 1.00 95.94 195 ARG A N 1
ATOM 1553 C CA . ARG A 1 195 ? -6.048 1.591 -0.791 1.00 95.94 195 ARG A CA 1
ATOM 1554 C C . ARG A 1 195 ? -6.032 3.093 -0.595 1.00 95.94 195 ARG A C 1
ATOM 1556 O O . ARG A 1 195 ? -7.012 3.665 -0.124 1.00 95.94 195 ARG A O 1
ATOM 1563 N N . GLY A 1 196 ? -4.934 3.724 -0.980 1.00 94.19 196 GLY A N 1
ATOM 1564 C CA . GLY A 1 196 ? -4.877 5.170 -1.086 1.00 94.19 196 GLY A CA 1
ATOM 1565 C C . GLY A 1 196 ? -5.529 5.698 -2.353 1.00 94.19 196 GLY A C 1
ATOM 1566 O O . GLY A 1 196 ? -5.754 4.976 -3.327 1.00 94.19 196 GLY A O 1
ATOM 1567 N N . VAL A 1 197 ? -5.847 6.984 -2.321 1.00 91.81 197 VAL A N 1
ATOM 1568 C CA . VAL A 1 197 ? -6.545 7.711 -3.378 1.00 91.81 197 VAL A CA 1
ATOM 1569 C C . VAL A 1 197 ? -5.886 9.065 -3.604 1.00 91.81 197 VAL A C 1
ATOM 1571 O O . VAL A 1 197 ? -5.083 9.540 -2.803 1.00 91.81 197 VAL A O 1
ATOM 1574 N N . LEU A 1 198 ? -6.234 9.693 -4.722 1.00 89.25 198 LEU A N 1
ATOM 1575 C CA . LEU A 1 198 ? -5.950 11.104 -4.928 1.00 89.25 198 LEU A CA 1
ATOM 1576 C C . LEU A 1 198 ? -7.139 11.899 -4.378 1.00 89.25 198 LEU A C 1
ATOM 1578 O O . LEU A 1 198 ? -8.201 11.911 -5.000 1.00 89.25 198 LEU A O 1
ATOM 1582 N N . SER A 1 199 ? -6.974 12.535 -3.220 1.00 84.00 199 SER A N 1
ATOM 1583 C CA . SER A 1 199 ? -8.032 13.306 -2.552 1.00 84.00 199 SER A CA 1
ATOM 1584 C C . SER A 1 199 ? -7.463 14.578 -1.934 1.00 84.00 199 SER A C 1
ATOM 1586 O O . SER A 1 199 ? -6.340 14.587 -1.440 1.00 84.00 199 SER A O 1
ATOM 1588 N N . GLY A 1 200 ? -8.199 15.690 -2.018 1.00 75.44 200 GLY A N 1
ATOM 1589 C CA . GLY A 1 200 ? -7.805 16.956 -1.384 1.00 75.44 200 GLY A CA 1
ATOM 1590 C C . GLY A 1 200 ? -6.440 17.525 -1.810 1.00 75.44 200 GLY A C 1
ATOM 1591 O O . GLY A 1 200 ? -5.846 18.287 -1.057 1.00 75.44 200 GLY A O 1
ATOM 1592 N N . GLY A 1 201 ? -5.918 17.157 -2.988 1.00 79.81 201 GLY A N 1
ATOM 1593 C CA . GLY A 1 201 ? -4.564 17.536 -3.430 1.00 79.81 201 GLY A CA 1
ATOM 1594 C C . GLY A 1 201 ? -3.439 16.674 -2.840 1.00 79.81 201 GLY A C 1
ATOM 1595 O O . GLY A 1 201 ? -2.263 16.980 -3.032 1.00 79.81 201 GLY A O 1
ATOM 1596 N N . HIS A 1 202 ? -3.789 15.592 -2.151 1.00 83.88 202 HIS A N 1
ATOM 1597 C CA . HIS A 1 202 ? -2.873 14.618 -1.580 1.00 83.88 202 HIS A CA 1
ATOM 1598 C C . HIS A 1 202 ? -2.960 13.298 -2.338 1.00 83.88 202 HIS A C 1
ATOM 1600 O O . HIS A 1 202 ? -4.046 12.766 -2.562 1.00 83.88 202 HIS A O 1
ATOM 1606 N N . ASP A 1 203 ? -1.802 12.773 -2.731 1.00 88.50 203 ASP A N 1
ATOM 1607 C CA . ASP A 1 203 ? -1.695 11.483 -3.400 1.00 88.50 203 ASP A CA 1
ATOM 1608 C C . ASP A 1 203 ? -1.206 10.436 -2.400 1.00 88.50 203 ASP A C 1
ATOM 1610 O O . ASP A 1 203 ? -0.049 10.463 -1.985 1.00 88.50 203 ASP A O 1
ATOM 1614 N N . THR A 1 204 ? -2.103 9.548 -1.977 1.00 92.12 204 THR A N 1
ATOM 1615 C CA . THR A 1 204 ? -1.770 8.403 -1.115 1.00 92.12 204 THR A CA 1
ATOM 1616 C C . THR A 1 204 ? -1.744 7.094 -1.896 1.00 92.12 204 THR A C 1
ATOM 1618 O O . THR A 1 204 ? -1.645 6.030 -1.292 1.00 92.12 204 THR A O 1
ATOM 1621 N N . ARG A 1 205 ? -1.849 7.123 -3.235 1.00 92.94 205 ARG A N 1
ATOM 1622 C CA . ARG A 1 205 ? -2.009 5.909 -4.060 1.00 92.94 205 ARG A CA 1
ATOM 1623 C C . ARG A 1 205 ? -0.784 4.993 -4.057 1.00 92.94 205 ARG A C 1
ATOM 1625 O O . ARG A 1 205 ? -0.878 3.860 -4.524 1.00 92.94 205 ARG A O 1
ATOM 1632 N N . ASP A 1 206 ? 0.349 5.441 -3.520 1.00 93.31 206 ASP A N 1
ATOM 1633 C CA . ASP A 1 206 ? 1.488 4.570 -3.234 1.00 93.31 206 ASP A CA 1
ATOM 1634 C C . ASP A 1 206 ? 1.198 3.581 -2.087 1.00 93.31 206 ASP A C 1
ATOM 1636 O O . ASP A 1 206 ? 1.835 2.531 -1.996 1.00 93.31 206 ASP A O 1
ATOM 1640 N N . ILE A 1 207 ? 0.188 3.851 -1.257 1.00 95.31 207 ILE A N 1
ATOM 1641 C CA . ILE A 1 207 ? -0.303 2.947 -0.220 1.00 95.31 207 ILE A CA 1
ATOM 1642 C C . ILE A 1 207 ? -1.317 1.973 -0.814 1.00 95.31 207 ILE A C 1
ATOM 1644 O O . ILE A 1 207 ? -2.437 2.325 -1.187 1.00 95.31 207 ILE A O 1
ATOM 1648 N N . TYR A 1 208 ? -0.928 0.704 -0.808 1.00 96.69 208 TYR A N 1
ATOM 1649 C CA . TYR A 1 208 ? -1.799 -0.426 -1.086 1.00 96.69 208 TYR A CA 1
ATOM 1650 C C . TYR A 1 208 ? -1.442 -1.553 -0.119 1.00 96.69 208 TYR A C 1
ATOM 1652 O O . TYR A 1 208 ? -0.307 -2.045 -0.118 1.00 96.69 208 TYR A O 1
ATOM 1660 N N . LEU A 1 209 ? -2.400 -1.920 0.727 1.00 97.56 209 LEU A N 1
ATOM 1661 C CA . LEU A 1 209 ? -2.298 -3.021 1.677 1.00 97.56 209 LEU A CA 1
ATOM 1662 C C . LEU A 1 209 ? -3.295 -4.104 1.260 1.00 97.56 209 LEU A C 1
ATOM 1664 O O . LEU A 1 209 ? -4.484 -4.014 1.561 1.00 97.56 209 LEU A O 1
ATOM 1668 N N . GLU A 1 210 ? -2.808 -5.108 0.544 1.00 97.25 210 GLU A N 1
ATOM 1669 C CA . GLU A 1 210 ? -3.544 -6.328 0.233 1.00 97.25 210 GLU A CA 1
ATOM 1670 C C . GLU A 1 210 ? -3.820 -7.113 1.517 1.00 97.25 210 GLU A C 1
ATOM 1672 O O . GLU A 1 210 ? -2.954 -7.176 2.393 1.00 97.25 210 GLU A O 1
ATOM 1677 N N . ASP A 1 211 ? -5.011 -7.704 1.621 1.00 96.88 211 ASP A N 1
ATOM 1678 C CA . ASP A 1 211 ? -5.496 -8.455 2.783 1.00 96.88 211 ASP A CA 1
ATOM 1679 C C . ASP A 1 211 ? -5.044 -7.886 4.136 1.00 96.88 211 ASP A C 1
ATOM 1681 O O . ASP A 1 211 ? -4.416 -8.576 4.946 1.00 96.88 211 ASP A O 1
ATOM 1685 N N . ALA A 1 212 ? -5.336 -6.606 4.378 1.00 97.38 212 ALA A N 1
ATOM 1686 C CA . ALA A 1 212 ? -4.886 -5.911 5.573 1.00 97.38 212 ALA A CA 1
ATOM 1687 C C . ALA A 1 212 ? -5.592 -6.470 6.819 1.00 97.38 212 ALA A C 1
ATOM 1689 O O . ALA A 1 212 ? -6.822 -6.472 6.923 1.00 97.38 212 ALA A O 1
ATOM 1690 N N . ARG A 1 213 ? -4.809 -6.943 7.792 1.00 97.06 213 ARG A N 1
ATOM 1691 C CA . ARG A 1 213 ? -5.311 -7.548 9.031 1.00 97.06 213 ARG A CA 1
ATOM 1692 C C . ARG A 1 213 ? -4.900 -6.735 10.236 1.00 97.06 213 ARG A C 1
ATOM 1694 O O . ARG A 1 213 ? -3.726 -6.406 10.406 1.00 97.06 213 ARG A O 1
ATOM 1701 N N . PHE A 1 214 ? -5.872 -6.496 11.103 1.00 97.56 214 PHE A N 1
ATOM 1702 C CA . PHE A 1 214 ? -5.702 -5.711 12.309 1.00 97.56 214 PHE A CA 1
ATOM 1703 C C . PHE A 1 214 ? -6.024 -6.528 13.554 1.00 97.56 214 PHE A C 1
ATOM 1705 O O . PHE A 1 214 ? -6.961 -7.327 13.567 1.00 97.56 214 PHE A O 1
ATOM 1712 N N . ALA A 1 215 ? -5.266 -6.279 14.614 1.00 97.62 215 ALA A N 1
ATOM 1713 C CA . ALA A 1 215 ? -5.582 -6.707 15.967 1.00 97.62 215 ALA A CA 1
ATOM 1714 C C . ALA A 1 215 ? -6.030 -5.504 16.802 1.00 97.62 215 ALA A C 1
ATOM 1716 O O . ALA A 1 215 ? -5.603 -4.370 16.570 1.00 97.62 215 ALA A O 1
ATOM 1717 N N . ILE A 1 216 ? -6.887 -5.755 17.794 1.00 98.06 216 ILE A N 1
ATOM 1718 C CA . ILE A 1 216 ? -7.233 -4.769 18.819 1.00 98.06 216 ILE A CA 1
ATOM 1719 C C . ILE A 1 216 ? -6.683 -5.268 20.151 1.00 98.06 216 ILE A C 1
ATOM 1721 O O . ILE A 1 216 ? -7.190 -6.219 20.743 1.00 98.06 216 ILE A O 1
ATOM 1725 N N . ASN A 1 217 ? -5.625 -4.617 20.620 1.00 96.69 217 ASN A N 1
ATOM 1726 C CA . ASN A 1 217 ? -4.845 -5.078 21.769 1.00 96.69 217 ASN A CA 1
ATOM 1727 C C . ASN A 1 217 ? -5.296 -4.424 23.080 1.00 96.69 217 ASN A C 1
ATOM 1729 O O . ASN A 1 217 ? -4.969 -4.901 24.163 1.00 96.69 217 ASN A O 1
ATOM 1733 N N . SER A 1 218 ? -6.045 -3.323 23.002 1.00 97.94 218 SER A N 1
ATOM 1734 C CA . SER A 1 218 ? -6.625 -2.671 24.175 1.00 97.94 218 SER A CA 1
ATOM 1735 C C . SER A 1 218 ? -7.928 -1.959 23.837 1.00 97.94 218 SER A C 1
ATOM 1737 O O . SER A 1 218 ? -8.144 -1.522 22.706 1.00 97.94 218 SER A O 1
ATOM 1739 N N . ALA A 1 219 ? -8.792 -1.837 24.841 1.00 97.94 219 ALA A N 1
ATOM 1740 C CA . ALA A 1 219 ? -10.012 -1.056 24.783 1.00 97.94 219 ALA A CA 1
ATOM 1741 C C . ALA A 1 219 ? -10.204 -0.336 26.119 1.00 97.94 219 ALA A C 1
ATOM 1743 O O . ALA A 1 219 ? -9.945 -0.915 27.172 1.00 97.94 219 ALA A O 1
ATOM 1744 N N . ARG A 1 220 ? -10.663 0.914 26.075 1.00 97.69 220 ARG A N 1
ATOM 1745 C CA . ARG A 1 220 ? -11.029 1.702 27.253 1.00 97.69 220 ARG A CA 1
ATOM 1746 C C . ARG A 1 220 ? -12.371 2.372 27.033 1.00 97.69 220 ARG A C 1
ATOM 1748 O O . ARG A 1 220 ? -12.499 3.160 26.095 1.00 97.69 220 ARG A O 1
ATOM 1755 N N . TYR A 1 221 ? -13.337 2.097 27.899 1.00 96.31 221 TYR A N 1
ATOM 1756 C CA . TYR A 1 221 ? -14.639 2.750 27.889 1.00 96.31 221 TYR A CA 1
ATOM 1757 C C . TYR A 1 221 ? -14.668 3.908 28.884 1.00 96.31 221 TYR A C 1
ATOM 1759 O O . TYR A 1 221 ? -14.521 3.723 30.090 1.00 96.31 221 TYR A O 1
ATOM 1767 N N . ASP A 1 222 ? -14.889 5.117 28.378 1.00 95.38 222 ASP A N 1
ATOM 1768 C CA . ASP A 1 222 ? -15.133 6.298 29.195 1.00 95.38 222 ASP A CA 1
ATOM 1769 C C . ASP A 1 222 ? -16.620 6.646 29.143 1.00 95.38 222 ASP A C 1
ATOM 1771 O O . ASP A 1 222 ? -17.122 7.209 28.164 1.00 95.38 222 ASP A O 1
ATOM 1775 N N . LYS A 1 223 ? -17.326 6.298 30.221 1.00 90.69 223 LYS A N 1
ATOM 1776 C CA . LYS A 1 223 ? -18.761 6.550 30.362 1.00 90.69 223 LYS A CA 1
ATOM 1777 C C . LYS A 1 223 ? -19.090 8.041 30.435 1.00 90.69 223 LYS A C 1
ATOM 1779 O O . LYS A 1 223 ? -20.129 8.441 29.923 1.00 90.69 223 LYS A O 1
ATOM 1784 N N . ALA A 1 224 ? -18.242 8.851 31.070 1.00 91.19 224 ALA A N 1
ATOM 1785 C CA . ALA A 1 224 ? -18.496 10.281 31.229 1.00 91.19 224 ALA A CA 1
ATOM 1786 C C . ALA A 1 224 ? -18.313 11.023 29.900 1.00 91.19 224 ALA A C 1
ATOM 1788 O O . ALA A 1 224 ? -19.106 11.899 29.566 1.00 91.19 224 ALA A O 1
ATOM 1789 N N . ALA A 1 225 ? -17.300 10.634 29.125 1.00 92.19 225 ALA A N 1
ATOM 1790 C CA . ALA A 1 225 ? -17.053 11.189 27.798 1.00 92.19 225 ALA A CA 1
ATOM 1791 C C . ALA A 1 225 ? -17.920 10.553 26.696 1.00 92.19 225 ALA A C 1
ATOM 1793 O O . ALA A 1 225 ? -17.982 11.084 25.587 1.00 92.19 225 ALA A O 1
ATOM 1794 N N . GLY A 1 226 ? -18.551 9.404 26.958 1.00 93.25 226 GLY A N 1
ATOM 1795 C CA . GLY A 1 226 ? -19.290 8.662 25.940 1.00 93.25 226 GLY A CA 1
ATOM 1796 C C . GLY A 1 226 ? -18.385 8.158 24.822 1.00 93.25 226 GLY A C 1
ATOM 1797 O O . GLY A 1 226 ? -18.738 8.289 23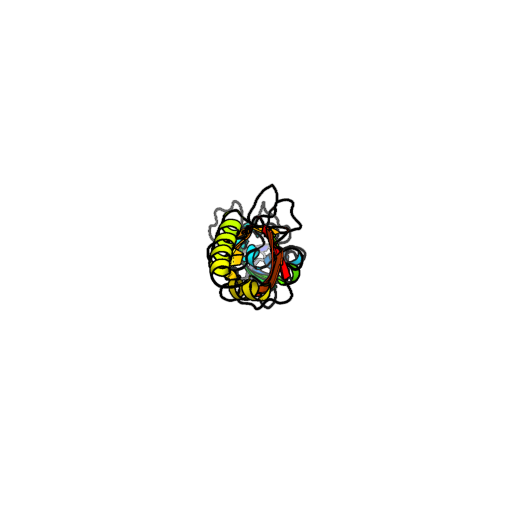.645 1.00 93.25 226 GLY A O 1
ATOM 1798 N N . THR A 1 227 ? -17.202 7.638 25.171 1.00 96.75 227 THR A N 1
ATOM 1799 C CA . THR A 1 227 ? -16.192 7.201 24.193 1.00 96.75 227 THR A CA 1
ATOM 1800 C C . THR A 1 227 ? -15.652 5.805 24.475 1.00 96.75 227 THR A C 1
ATOM 1802 O O . THR A 1 227 ? -15.569 5.369 25.622 1.00 96.75 227 THR A O 1
ATOM 1805 N N . VAL A 1 228 ? -15.242 5.112 23.412 1.00 97.38 228 VAL A N 1
ATOM 1806 C CA . VAL A 1 228 ? -14.406 3.908 23.487 1.00 97.38 228 VAL A CA 1
ATOM 1807 C C . VAL A 1 228 ? -13.094 4.200 22.770 1.00 97.38 228 VAL A C 1
ATOM 1809 O O . VAL A 1 228 ? -13.090 4.523 21.586 1.00 97.38 228 VAL A O 1
ATOM 1812 N N . THR A 1 229 ? -11.971 4.082 23.471 1.00 97.94 229 THR A N 1
ATOM 1813 C CA . THR A 1 229 ? -10.634 4.156 22.867 1.00 97.94 229 THR A CA 1
ATOM 1814 C C . THR A 1 229 ? -10.112 2.752 22.610 1.00 97.94 229 THR A C 1
ATOM 1816 O O . THR A 1 229 ? -10.033 1.965 23.547 1.00 97.94 229 THR A O 1
ATOM 1819 N N . LEU A 1 230 ? -9.710 2.462 21.376 1.00 98.12 230 LEU A N 1
ATOM 1820 C CA . LEU A 1 230 ? -9.146 1.186 20.946 1.00 98.12 230 LEU A CA 1
ATOM 1821 C C . LEU A 1 230 ? -7.667 1.354 20.584 1.00 98.12 230 LEU A C 1
ATOM 1823 O O . LEU A 1 230 ? -7.302 2.300 19.881 1.00 98.12 230 LEU A O 1
ATOM 1827 N N . GLY A 1 231 ? -6.826 0.434 21.053 1.00 97.75 231 GLY A N 1
ATOM 1828 C CA . GLY A 1 231 ? -5.449 0.272 20.589 1.00 97.75 231 GLY A CA 1
ATOM 1829 C C . GLY A 1 231 ? -5.411 -0.736 19.450 1.00 97.75 231 GLY A C 1
ATOM 1830 O O . GLY A 1 231 ? -5.683 -1.914 19.674 1.00 97.75 231 GLY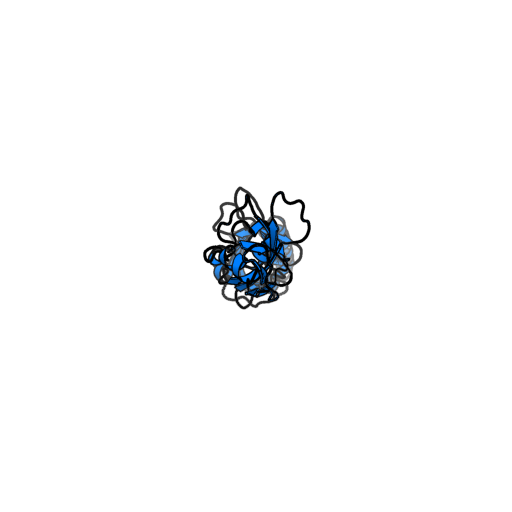 A O 1
ATOM 1831 N N . VAL A 1 232 ? -5.097 -0.264 18.249 1.00 97.62 232 VAL A N 1
ATOM 1832 C CA . VAL A 1 232 ? -5.162 -1.029 16.998 1.00 97.62 232 VAL A CA 1
ATOM 1833 C C . VAL A 1 232 ? -3.748 -1.298 16.502 1.00 97.62 232 VAL A C 1
ATOM 1835 O O . VAL A 1 232 ? -2.920 -0.392 16.535 1.00 97.62 232 VAL A O 1
ATOM 1838 N N . GLU A 1 233 ? -3.473 -2.503 16.016 1.00 97.69 233 GLU A N 1
ATOM 1839 C CA . GLU A 1 233 ? -2.195 -2.878 15.403 1.00 97.69 233 GLU A CA 1
ATOM 1840 C C . GLU A 1 233 ? -2.420 -3.499 14.023 1.00 97.69 233 GLU A C 1
ATOM 1842 O O . GLU A 1 233 ? -3.259 -4.387 13.883 1.00 97.69 233 GLU A O 1
ATOM 1847 N N . LEU A 1 234 ? -1.676 -3.048 13.009 1.00 97.94 234 LEU A N 1
ATOM 1848 C CA . LEU A 1 234 ? -1.578 -3.738 11.720 1.00 97.94 234 LEU A CA 1
ATOM 1849 C C . LEU A 1 234 ? -0.643 -4.938 11.891 1.00 97.94 234 LEU A C 1
ATOM 1851 O O . LEU A 1 234 ? 0.552 -4.757 12.118 1.00 97.94 234 LEU A O 1
ATOM 1855 N N . ILE A 1 235 ? -1.190 -6.146 11.761 1.00 97.62 235 ILE A N 1
ATOM 1856 C CA . ILE A 1 235 ? -0.467 -7.401 12.020 1.00 97.62 235 ILE A CA 1
ATOM 1857 C C . ILE A 1 235 ? -0.056 -8.140 10.744 1.00 97.62 235 ILE A C 1
ATOM 1859 O O . ILE A 1 235 ? 0.845 -8.976 10.773 1.00 97.62 235 ILE A O 1
ATOM 1863 N N . ALA A 1 236 ? -0.712 -7.860 9.617 1.00 97.81 236 ALA A N 1
ATOM 1864 C CA . ALA A 1 236 ? -0.341 -8.409 8.318 1.00 97.81 236 ALA A CA 1
ATOM 1865 C C . ALA A 1 236 ? -0.923 -7.574 7.174 1.00 97.81 236 ALA A C 1
ATOM 1867 O O . ALA A 1 236 ? -2.015 -7.022 7.302 1.00 97.81 236 ALA A O 1
ATOM 1868 N N . ALA A 1 237 ? -0.200 -7.517 6.061 1.00 97.94 237 ALA A N 1
ATOM 1869 C CA . ALA A 1 237 ? -0.666 -7.017 4.768 1.00 97.94 237 ALA A CA 1
ATOM 1870 C C . ALA A 1 237 ? 0.308 -7.474 3.675 1.00 97.94 237 ALA A C 1
ATOM 1872 O O . ALA A 1 237 ? 1.463 -7.778 3.976 1.00 97.94 237 ALA A O 1
ATOM 1873 N N . ASN A 1 238 ? -0.118 -7.487 2.410 1.00 97.25 238 ASN A N 1
ATOM 1874 C CA . ASN A 1 238 ? 0.741 -7.810 1.259 1.00 97.25 238 ASN A CA 1
ATOM 1875 C C . ASN A 1 238 ? 1.461 -9.170 1.400 1.00 97.25 238 ASN A C 1
ATOM 1877 O O . ASN A 1 238 ? 2.635 -9.310 1.058 1.00 97.25 238 ASN A O 1
ATOM 1881 N N . GLY A 1 239 ? 0.782 -10.158 1.995 1.00 96.44 239 GLY A N 1
ATOM 1882 C CA . GLY A 1 239 ? 1.329 -11.498 2.230 1.00 96.44 239 GLY A CA 1
ATOM 1883 C C . GLY A 1 239 ? 2.432 -11.592 3.294 1.00 96.44 239 GLY A C 1
ATOM 1884 O O . GLY A 1 239 ? 2.989 -12.673 3.477 1.00 96.44 239 GLY A O 1
ATOM 1885 N N . ILE A 1 240 ? 2.742 -10.506 4.013 1.00 96.88 240 ILE A N 1
ATOM 1886 C CA . ILE A 1 240 ? 3.772 -10.477 5.061 1.00 96.88 240 ILE A CA 1
ATOM 1887 C C . ILE A 1 240 ? 3.188 -10.127 6.431 1.00 96.88 240 ILE A C 1
ATOM 1889 O O . ILE A 1 240 ? 2.199 -9.400 6.551 1.00 96.88 240 ILE A O 1
ATOM 1893 N N . ALA A 1 241 ? 3.825 -10.641 7.484 1.00 97.44 241 ALA A N 1
ATOM 1894 C CA . ALA A 1 241 ? 3.549 -10.215 8.849 1.00 97.44 241 ALA A CA 1
ATOM 1895 C C . ALA A 1 241 ? 4.108 -8.805 9.084 1.00 97.44 241 ALA A C 1
ATOM 1897 O O . ALA A 1 241 ? 5.188 -8.458 8.602 1.00 97.44 241 ALA A O 1
ATOM 1898 N N . VAL A 1 242 ? 3.373 -8.005 9.848 1.00 96.56 242 VAL A N 1
ATOM 1899 C CA . VAL A 1 242 ? 3.744 -6.643 10.230 1.00 96.56 242 VAL A CA 1
ATOM 1900 C C . VAL A 1 242 ? 3.725 -6.561 11.749 1.00 96.56 242 VAL A C 1
ATOM 1902 O O . VAL A 1 242 ? 2.887 -7.171 12.405 1.00 96.56 242 VAL A O 1
ATOM 1905 N N . SER A 1 243 ? 4.673 -5.829 12.319 1.00 92.44 243 SER A N 1
ATOM 1906 C CA . SER A 1 243 ? 4.763 -5.631 13.764 1.00 92.44 243 SER A CA 1
ATOM 1907 C C . SER A 1 243 ? 5.116 -4.190 14.077 1.00 92.44 243 SER A C 1
ATOM 1909 O O . SER A 1 243 ? 5.935 -3.591 13.373 1.00 92.44 243 SER A O 1
ATOM 1911 N N . GLY A 1 244 ? 4.558 -3.657 15.162 1.00 92.31 244 GLY A N 1
ATOM 1912 C CA . GLY A 1 244 ? 4.927 -2.331 15.661 1.00 92.31 244 GLY A CA 1
ATOM 1913 C C . GLY A 1 244 ? 4.298 -1.169 14.894 1.00 92.31 244 GLY A C 1
ATOM 1914 O O . GLY A 1 244 ? 4.720 -0.033 15.088 1.00 92.31 244 GLY A O 1
ATOM 1915 N N . VAL A 1 245 ? 3.291 -1.441 14.055 1.00 97.12 245 VAL A N 1
ATOM 1916 C CA . VAL A 1 245 ? 2.438 -0.423 13.429 1.00 97.12 245 VAL A CA 1
ATOM 1917 C C . VAL A 1 245 ? 1.146 -0.327 14.233 1.00 97.12 245 VAL A C 1
ATOM 1919 O O . VAL A 1 245 ? 0.167 -1.020 13.961 1.00 97.12 245 VAL A O 1
ATOM 1922 N N . THR A 1 246 ? 1.157 0.518 15.258 1.00 96.44 246 THR A N 1
ATOM 1923 C CA . THR A 1 246 ? 0.051 0.717 16.192 1.00 96.44 246 THR A CA 1
ATOM 1924 C C . THR A 1 246 ? -0.539 2.114 16.089 1.00 96.44 246 THR A C 1
ATOM 1926 O O . THR A 1 246 ? 0.186 3.108 16.003 1.00 96.44 246 THR A O 1
ATOM 1929 N N . THR A 1 247 ? -1.855 2.205 16.220 1.00 95.25 247 THR A N 1
ATOM 1930 C CA . THR A 1 247 ? -2.594 3.465 16.206 1.00 95.25 247 THR A CA 1
ATOM 1931 C C . THR A 1 247 ? -3.747 3.442 17.207 1.00 95.25 247 THR A C 1
ATOM 1933 O O . THR A 1 247 ? -4.061 2.413 17.813 1.00 95.25 247 THR A O 1
ATOM 1936 N N . ARG A 1 248 ? -4.362 4.604 17.431 1.00 95.19 248 ARG A N 1
ATOM 1937 C CA . ARG A 1 248 ? -5.487 4.767 18.358 1.00 95.19 248 ARG A CA 1
ATOM 1938 C C . ARG A 1 248 ? -6.738 5.139 17.586 1.00 95.19 248 ARG A C 1
ATOM 1940 O O . ARG A 1 248 ? -6.755 6.154 16.898 1.00 95.19 248 ARG A O 1
ATOM 1947 N N . LEU A 1 249 ? -7.800 4.367 17.782 1.00 96.06 249 LEU A N 1
ATOM 1948 C CA . LEU A 1 249 ? -9.133 4.673 17.272 1.00 96.06 249 LEU A CA 1
ATOM 1949 C C . LEU A 1 249 ? -10.022 5.098 18.440 1.00 96.06 249 LEU A C 1
ATOM 1951 O O . LEU A 1 249 ? -10.226 4.337 19.382 1.00 96.06 249 LEU A O 1
ATOM 1955 N N . VAL A 1 250 ? -10.546 6.320 18.393 1.00 96.50 250 VAL A N 1
ATOM 1956 C CA . VAL A 1 250 ? -11.482 6.828 19.405 1.00 96.50 250 VAL A CA 1
ATOM 1957 C C . VAL A 1 250 ? -12.885 6.839 18.819 1.00 96.50 250 VAL A C 1
ATOM 1959 O O . VAL A 1 250 ? -13.213 7.722 18.029 1.00 96.50 250 VAL A O 1
ATOM 1962 N N . VAL A 1 251 ? -13.715 5.887 19.240 1.00 95.88 251 VAL A N 1
ATOM 1963 C CA . VAL A 1 251 ? -15.142 5.840 18.914 1.00 95.88 251 VAL A CA 1
ATOM 1964 C C . VAL A 1 251 ? -15.883 6.832 19.798 1.00 95.88 251 VAL A C 1
ATOM 1966 O O . VAL A 1 251 ? -15.745 6.801 21.024 1.00 95.88 251 VAL A O 1
ATOM 1969 N N . ARG A 1 252 ? -16.655 7.728 19.185 1.00 92.31 252 ARG A N 1
ATOM 1970 C CA . ARG A 1 252 ? -17.352 8.819 19.884 1.00 92.31 252 ARG A CA 1
ATOM 1971 C C . ARG A 1 252 ? -18.855 8.564 19.942 1.00 92.31 252 ARG A C 1
ATOM 1973 O O . ARG A 1 252 ? -19.384 7.705 19.246 1.00 92.31 252 ARG A O 1
ATOM 1980 N N . SER A 1 253 ? -19.557 9.336 20.769 1.00 88.88 253 SER A N 1
ATOM 1981 C CA . SER A 1 253 ? -21.026 9.325 20.821 1.00 88.88 253 SER A CA 1
ATOM 1982 C C . SER A 1 253 ? -21.623 7.948 21.150 1.00 88.88 253 SER A C 1
ATOM 1984 O O . SER A 1 253 ? -22.693 7.589 20.657 1.00 88.88 253 SER A O 1
ATOM 1986 N N . VAL A 1 254 ? -20.957 7.184 22.019 1.00 86.88 254 VAL A N 1
ATOM 1987 C CA . VAL A 1 254 ? -21.438 5.893 22.547 1.00 86.88 254 VAL A CA 1
ATOM 1988 C C . VAL A 1 254 ? -22.100 6.062 23.919 1.00 86.88 254 VAL A C 1
ATOM 1990 O O . VAL A 1 254 ? -21.905 5.260 24.830 1.00 86.88 254 VAL A O 1
ATOM 1993 N N . ASN A 1 255 ? -22.885 7.133 24.066 1.00 81.00 255 ASN A N 1
ATOM 1994 C CA . ASN A 1 255 ? -23.698 7.373 25.255 1.00 81.00 255 ASN A CA 1
ATOM 1995 C C . ASN A 1 255 ? -24.779 6.294 25.361 1.00 81.00 255 ASN A C 1
ATOM 1997 O O . ASN A 1 255 ? -25.482 6.011 24.380 1.00 81.00 255 ASN A O 1
ATOM 2001 N N . LEU A 1 256 ? -24.877 5.695 26.545 1.00 79.56 256 LEU A N 1
ATOM 2002 C CA . LEU A 1 256 ? -25.784 4.595 26.843 1.00 79.56 256 LEU A CA 1
ATOM 2003 C C . LEU A 1 256 ? -26.980 5.060 27.656 1.00 79.56 256 LEU A C 1
ATOM 2005 O O . LEU A 1 256 ? -26.751 5.774 28.659 1.00 79.56 256 LEU A O 1
#

Nearest PDB structures (foldseek):
  1d2h-assembly1_C  TM=4.386E-01  e=1.971E+00  Rattus norvegicus
  1d2g-assembly1_A  TM=3.758E-01  e=2.471E+00  Rattus norvegicus
  6d63-assembly3_F  TM=4.612E-01  e=8.110E+00  Pseudomonas sp. ADP
  6myd-assembly2_C  TM=3.603E-01  e=6.112E+00  Danio rerio

Mean predicted aligned error: 7.18 Å

pLDDT: mean 90.25, std 10.91, range [45.34, 98.12]

Sequence (256 aa):
MKYE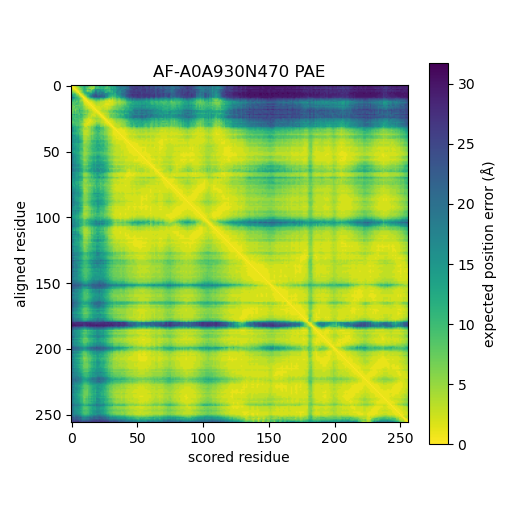EHGSYDDYIAFKVRYNHISGTSVLRIPVSRRDYFMQKFQVNKDFAPQYYLGGIAHLLPASAGEILKGYDRAKYAVILTDARADHSNNNLSFRSLVHLVGTGMEDPVVVLDFEAKGFKPLSALQGQLTFVTSGELNERMRDRLKKIQMSKTITDAVVLQLVQDNANYWIKLASPGIQNTYGGELHWDGDHLRGVLSGGHDTRDIYLEDARFAINSARYDKAAGTVTLGVELIAANGIAVSGVTTRLVVRSVNL

Foldseek 3Di:
DDWDFDDDDDQWTWTWDDDPNDTDPDIDIDGHDPQVVVPVQWDFDQVQQQVFQLQLCLVCVQVCSCPRIDDHDPQFKDKGKDDWDADLVQSKIKIKIQIPTPPPPDPHGPDIDIDMHGDHDHPLVCALFKAWEADPQLLVVLLVVVVVVVVPDDDFFVNSLVVCQVPVVVNRLNTFIATPVDPWFGWHDDDQKIATDCPPNDGPSSDIWANWDKGFPTWGDDQVQLKIKTWMDGQDTPNDGDPDRIDIYIRHDSHD

Solvent-accessible surface area (backbone atoms only — not comparable to full-atom values): 13871 Å² total; per-residue (Å²): 129,51,80,47,85,62,64,83,64,89,50,32,50,31,33,34,55,30,54,97,91,44,70,48,89,60,77,48,71,46,83,41,60,64,65,60,62,48,53,75,57,56,42,70,28,76,77,39,32,59,76,34,33,51,52,12,42,52,77,41,37,62,77,39,49,80,56,45,30,44,89,61,65,65,81,51,38,45,73,47,47,43,76,65,44,75,38,70,89,75,26,30,39,38,33,35,37,38,32,29,57,52,93,69,83,60,85,66,56,80,46,80,47,81,48,70,48,58,53,22,44,55,76,56,68,40,38,81,26,52,42,44,41,64,33,73,64,34,22,51,57,51,29,56,52,51,51,60,44,53,77,79,41,87,86,44,36,69,57,52,30,55,69,41,45,84,45,24,52,64,59,56,67,41,30,47,41,30,34,69,90,35,94,51,24,44,35,46,78,58,89,55,23,42,36,32,37,82,34,85,94,30,78,32,45,37,44,39,29,43,64,51,37,46,45,49,83,43,38,42,67,38,77,90,79,12,29,38,41,33,36,35,30,45,45,28,33,57,94,40,82,42,66,82,26,54,36,66,34,56,38,48,76,41,67,123

Secondary structure (DSSP, 8-state):
-EEEE----TTEEEEEEEETTEEEEEEEEEE--HHHHHHTT--B-TTTGGGSBHHHHHHHTTTTHHHHBPP--TTTEEEEEEEEEEETTTTEEEEEEEEEETTS---S-SEEEEEEEE-PBPGGGGTTTEEEE--HHHHHHHHHHHHHHHTTS---HHHHHHHHHTTHHHHHHTSEEEETTSTTEEEEEETTEEEE-EETTEE-TT-EETT-EEEEEEEEEETTTTEEEEEEEEEEETTEEEEEEEEEEEE-----